Protein 9QDP (pdb70)

Structure (mmCIF, N/CA/C/O backbone):
data_9QDP
#
_entry.id   9QDP
#
_cell.length_a   56.775
_cell.length_b   51.881
_cell.length_c   72.606
_cell.angle_alpha   90.000
_cell.angle_beta   112.273
_cell.angle_gamma   90.000
#
_symmetry.space_group_name_H-M   'C 1 2 1'
#
loop_
_entity.id
_entity.type
_entity.pdbx_description
1 polymer 'De novo designed enzyme for Morita-Baylis-Hillman reaction MBH2'
2 non-polymer 'TRIETHYLENE GLYCOL'
3 non-polymer 'SODIUM ION'
4 water water
#
loop_
_atom_site.group_PDB
_atom_site.id
_atom_site.type_symbol
_atom_site.label_atom_id
_atom_site.label_alt_id
_atom_site.label_comp_id
_atom_site.label_asym_id
_atom_site.label_entity_id
_atom_site.label_seq_id
_atom_site.pdbx_PDB_ins_code
_atom_site.Cartn_x
_atom_site.Cartn_y
_atom_site.Cartn_z
_atom_site.occupancy
_atom_site.B_iso_or_equiv
_atom_site.auth_seq_id
_atom_site.auth_comp_id
_atom_site.auth_asym_id
_atom_site.auth_atom_id
_atom_site.pdbx_PDB_model_num
ATOM 1 N N . LEU A 1 16 ? 14.65922 16.88913 24.54465 1.000 29.99979 7 LEU A N 1
ATOM 2 C CA . LEU A 1 16 ? 14.62364 16.01883 23.37596 1.000 29.99979 7 LEU A CA 1
ATOM 3 C C . LEU A 1 16 ? 15.92829 16.13190 22.58996 1.000 29.99979 7 LEU A C 1
ATOM 4 O O . LEU A 1 16 ? 16.35728 15.16642 21.96817 1.000 29.99979 7 LEU A O 1
ATOM 19 N N . TYR A 1 17 ? 16.58851 17.29260 22.64954 1.000 23.16840 8 TYR A N 1
ATOM 20 C CA . TYR A 1 17 ? 17.76418 17.50925 21.80652 1.000 22.09981 8 TYR A CA 1
ATOM 21 C C . TYR A 1 17 ? 18.97294 16.70136 22.25124 1.000 19.89167 8 TYR A C 1
ATOM 22 O O . TYR A 1 17 ? 19.87396 16.46714 21.43884 1.000 20.29433 8 TYR A O 1
ATOM 40 N N . PHE A 1 18 ? 19.03275 16.30426 23.51901 1.000 20.89440 9 PHE A N 1
ATOM 41 C CA . PHE A 1 18 ? 20.04035 15.37082 24.00118 1.000 22.79199 9 PHE A CA 1
ATOM 42 C C . PHE A 1 18 ? 19.59559 13.92711 23.83576 1.000 23.59736 9 PHE A C 1
ATOM 43 O O . PHE A 1 18 ? 20.29484 13.01269 24.28679 1.000 24.17374 9 PHE A O 1
ATOM 60 N N . GLN A 1 19 ? 18.43840 13.70964 23.21044 1.000 24.08688 10 GLN A N 1
ATOM 61 C CA . GLN A 1 19 ? 17.99220 12.38647 22.78912 1.000 23.68686 10 GLN A CA 1
ATOM 62 C C . GLN A 1 19 ? 18.32703 12.28582 21.30644 1.000 22.33932 10 GLN A C 1
ATOM 63 O O . GLN A 1 19 ? 17.54373 12.68660 20.43845 1.000 23.96318 10 GLN A O 1
ATOM 77 N N A SER A 1 20 ? 19.53147 11.80007 21.01153 0.591 22.63144 11 SER A N 1
ATOM 78 N N B SER A 1 20 ? 19.48866 11.71229 21.01346 0.409 20.22853 11 SER A N 1
ATOM 79 C CA A SER A 1 20 ? 19.91053 11.56704 19.62790 0.591 21.26287 11 SER A CA 1
ATOM 80 C CA B SER A 1 20 ? 19.91160 11.51074 19.63651 0.409 18.23620 11 SER A CA 1
ATOM 81 C C A SER A 1 20 ? 18.81925 10.75490 18.94353 0.591 20.40486 11 SER A C 1
ATOM 82 C C B SER A 1 20 ? 18.89254 10.66435 18.88881 0.409 18.60201 11 SER A C 1
ATOM 83 O O A SER A 1 20 ? 18.27786 9.81036 19.51980 0.591 22.77356 11 SER A O 1
ATOM 84 O O B SER A 1 20 ? 18.51415 9.58106 19.34223 0.409 19.90217 11 SER A O 1
ATOM 99 N N . GLY A 1 21 ? 18.48082 11.14279 17.71529 1.000 16.76234 12 GLY A N 1
ATOM 100 C CA . GLY A 1 21 ? 17.38655 10.54427 16.97727 1.000 13.57511 12 GLY A CA 1
ATOM 101 C C . GLY A 1 21 ? 16.07534 11.31090 16.96604 1.000 12.27231 12 GLY A C 1
ATOM 102 O O . GLY A 1 21 ? 15.20647 10.98002 16.15391 1.000 11.34326 12 GLY A O 1
ATOM 106 N N . GLY A 1 22 ? 15.89574 12.31172 17.82267 1.000 12.02229 13 GLY A N 1
ATOM 107 C CA . GLY A 1 22 ? 14.61372 12.99238 17.89037 1.000 12.43811 13 GLY A CA 1
ATOM 108 C C . GLY A 1 22 ? 14.24589 13.71903 16.60970 1.000 11.30904 13 GLY A C 1
ATOM 109 O O . GLY A 1 22 ? 13.08061 13.73111 16.20584 1.000 10.99058 13 GLY A O 1
ATOM 113 N N . GLU A 1 23 ? 15.22342 14.35233 15.95895 1.000 11.18534 14 GLU A N 1
ATOM 114 C CA . GLU A 1 23 ? 14.92129 15.07326 14.72803 1.000 10.85372 14 GLU A CA 1
ATOM 115 C C . GLU A 1 23 ? 14.63562 14.11076 13.57854 1.000 10.05100 14 GLU A C 1
ATOM 116 O O . GLU A 1 23 ? 13.75058 14.36956 12.75710 1.000 10.58527 14 GLU A O 1
ATOM 128 N N . ALA A 1 24 ? 15.35993 12.99142 13.50796 1.000 9.85097 15 ALA A N 1
ATOM 129 C CA . ALA A 1 24 ? 15.06194 11.97999 12.50276 1.000 10.21944 15 ALA A CA 1
ATOM 130 C C . ALA A 1 24 ? 13.67359 11.40054 12.71837 1.000 9.34829 15 ALA A C 1
ATOM 131 O O . ALA A 1 24 ? 12.92322 11.18455 11.75676 1.000 9.53777 15 ALA A O 1
ATOM 138 N N . ALA A 1 25 ? 13.31030 11.14307 13.97463 1.000 9.69832 16 ALA A N 1
ATOM 139 C CA . ALA A 1 25 ? 11.97444 10.63479 14.26236 1.000 9.09037 16 ALA A CA 1
ATOM 140 C C . ALA A 1 25 ? 10.91484 11.62800 13.82783 1.000 9.84044 16 ALA A C 1
ATOM 141 O O . ALA A 1 25 ? 9.89105 11.24139 13.25095 1.000 9.93782 16 ALA A O 1
ATOM 148 N N . ARG A 1 26 ? 11.14878 12.91388 14.08541 1.000 9.86676 17 ARG A N 1
ATOM 149 C CA . ARG A 1 26 ? 10.21119 13.94244 13.65899 1.000 10.21418 17 ARG A CA 1
ATOM 150 C C . ARG A 1 26 ? 10.07233 13.96877 12.14600 1.000 10.19838 17 ARG A C 1
ATOM 151 O O . ARG A 1 26 ? 8.96085 14.07959 11.61874 1.000 10.46946 17 ARG A O 1
ATOM 172 N N . ARG A 1 27 ? 11.19073 13.90436 11.42092 1.000 9.39039 18 ARG A N 1
ATOM 173 C CA . ARG A 1 27 ? 11.07285 13.89405 9.96444 1.000 9.00615 18 ARG A CA 1
ATOM 174 C C . ARG A 1 27 ? 10.25436 12.69870 9.49703 1.000 8.69295 18 ARG A C 1
ATOM 175 O O . ARG A 1 27 ? 9.45537 12.81167 8.56153 1.000 9.43249 18 ARG A O 1
ATOM 196 N N . ALA A 1 28 ? 10.46619 11.53829 10.11243 1.000 9.14825 19 ALA A N 1
ATOM 197 C CA . ALA A 1 28 ? 9.72827 10.34816 9.72199 1.000 9.05351 19 ALA A CA 1
ATOM 198 C C . ALA A 1 28 ? 8.25395 10.48486 10.05126 1.000 8.67716 19 ALA A C 1
ATOM 199 O O . ALA A 1 28 ? 7.40075 10.14162 9.22794 1.000 9.07193 19 ALA A O 1
ATOM 206 N N . GLY A 1 29 ? 7.93200 10.98119 11.24082 1.000 9.85360 20 GLY A N 1
ATOM 207 C CA . GLY A 1 29 ? 6.53856 11.14860 11.60478 1.000 9.98257 20 GLY A CA 1
ATOM 208 C C . GLY A 1 29 ? 5.83505 12.16774 10.73137 1.000 10.46684 20 GLY A C 1
ATOM 209 O O . GLY A 1 29 ? 4.67305 11.98600 10.35949 1.000 10.71160 20 GLY A O 1
ATOM 213 N N . GLU A 1 30 ? 6.52754 13.25291 10.39327 1.000 10.70107 21 GLU A N 1
ATOM 214 C CA . GLU A 1 30 ? 5.92769 14.25357 9.52576 1.000 10.76161 21 GLU A CA 1
ATOM 215 C C . GLU A 1 30 ? 5.71097 13.71091 8.12061 1.000 10.40893 21 GLU A C 1
ATOM 216 O O . GLU A 1 30 ? 4.72359 14.06066 7.47348 1.000 10.66949 21 GLU A O 1
ATOM 228 N N . ALA A 1 31 ? 6.60079 12.84676 7.63640 1.000 10.30365 22 ALA A N 1
ATOM 229 C CA . ALA A 1 31 ? 6.38170 12.20180 6.34635 1.000 9.42198 22 ALA A CA 1
ATOM 230 C C . ALA A 1 31 ? 5.14711 11.31625 6.38631 1.000 9.21143 22 ALA A C 1
ATOM 231 O O . ALA A 1 31 ? 4.31795 11.35550 5.47036 1.000 9.87465 22 ALA A O 1
ATOM 238 N N . PHE A 1 32 ? 5.01613 10.49284 7.43232 1.000 9.12720 23 PHE A N 1
ATOM 239 C CA . PHE A 1 32 ? 3.79477 9.71177 7.61713 1.000 8.79822 23 PHE A CA 1
ATOM 240 C C . PHE A 1 32 ? 2.57823 10.62506 7.55992 1.000 8.56135 23 PHE A C 1
ATOM 241 O O . PHE A 1 32 ? 1.61620 10.36978 6.82462 1.000 9.39565 23 PHE A O 1
ATOM 258 N N . GLY A 1 33 ? 2.61882 11.71303 8.32589 1.000 9.15878 24 GLY A N 1
ATOM 259 C CA . GLY A 1 33 ? 1.47149 12.59760 8.39960 1.000 9.69305 24 GLY A CA 1
ATOM 260 C C . GLY A 1 33 ? 1.12556 13.23868 7.07012 1.000 9.11142 24 GLY A C 1
ATOM 261 O O . GLY A 1 33 ? -0.05309 13.40019 6.73686 1.000 9.71937 24 GLY A O 1
ATOM 265 N N . GLU A 1 34 ? 2.14526 13.63580 6.30269 1.000 9.18510 25 GLU A N 1
ATOM 266 C CA . GLU A 1 34 ? 1.89908 14.27507 5.01202 1.000 9.64042 25 GLU A CA 1
ATOM 267 C C . GLU A 1 34 ? 1.25196 13.31743 4.02146 1.000 9.03245 25 GLU A C 1
ATOM 268 O O . GLU A 1 34 ? 0.39356 13.71261 3.22351 1.000 8.82190 25 GLU A O 1
ATOM 280 N N . VAL A 1 35 ? 1.68225 12.06413 4.02169 1.000 8.61925 26 VAL A N 1
ATOM 281 C CA . VAL A 1 35 ? 1.13517 11.10008 3.07938 1.000 8.77716 26 VAL A CA 1
ATOM 282 C C . VAL A 1 35 ? -0.28512 10.73947 3.46977 1.000 8.49292 26 VAL A C 1
ATOM 283 O O . VAL A 1 35 ? -1.18939 10.70938 2.62686 1.000 8.82453 26 VAL A O 1
ATOM 296 N N . LEU A 1 36 ? -0.51239 10.46684 4.75234 1.000 8.53766 27 LEU A N 1
ATOM 297 C CA . LEU A 1 36 ? -1.87557 10.19752 5.19653 1.000 8.61135 27 LEU A CA 1
ATOM 298 C C . LEU A 1 36 ? -2.77016 11.40944 4.97135 1.000 8.70873 27 LEU A C 1
ATOM 299 O O . LEU A 1 36 ? -3.92366 11.27154 4.55766 1.000 9.33512 27 LEU A O 1
ATOM 315 N N . ASP A 1 37 ? -2.25750 12.61462 5.21222 1.000 8.76926 28 ASP A N 1
ATOM 316 C CA . ASP A 1 37 ? -3.05785 13.81023 4.98344 1.000 8.54030 28 ASP A CA 1
ATOM 317 C C . ASP A 1 37 ? -3.50696 13.87208 3.53596 1.000 8.36659 28 ASP A C 1
ATOM 318 O O . ASP A 1 37 ? -4.67550 14.13157 3.25156 1.000 9.28774 28 ASP A O 1
ATOM 327 N N . ALA A 1 38 ? -2.58534 13.64803 2.60324 1.000 8.50344 29 ALA A N 1
ATOM 328 C CA . ALA A 1 38 ? -2.94735 13.73179 1.19564 1.000 8.31396 29 ALA A CA 1
ATOM 329 C C . ALA A 1 38 ? -3.97239 12.67318 0.81380 1.000 8.46134 29 ALA A C 1
ATOM 330 O O . ALA A 1 38 ? -4.90165 12.95188 0.04203 1.000 9.14035 29 ALA A O 1
ATOM 337 N N . GLY A 1 39 ? -3.82207 11.45504 1.32987 1.000 8.74820 30 GLY A N 1
ATOM 338 C CA . GLY A 1 39 ? -4.80792 10.42933 1.03785 1.000 8.59556 30 GLY A CA 1
ATOM 339 C C . GLY A 1 39 ? -6.18482 10.78195 1.56086 1.000 8.79295 30 GLY A C 1
ATOM 340 O O . GLY A 1 39 ? -7.18903 10.62647 0.86127 1.000 9.42723 30 GLY A O 1
ATOM 344 N N . ASP A 1 40 ? -6.25604 11.27117 2.79612 1.000 8.76137 31 ASP A N 1
ATOM 345 C CA . ASP A 1 40 ? -7.55175 11.61916 3.37186 1.000 8.63504 31 ASP A CA 1
ATOM 346 C C . ASP A 1 40 ? -8.12273 12.87424 2.72009 1.000 8.89823 31 ASP A C 1
ATOM 347 O O . ASP A 1 40 ? -9.32692 12.95211 2.45554 1.000 9.93255 31 ASP A O 1
ATOM 356 N N . ARG A 1 41 ? -7.27472 13.86446 2.44800 1.000 8.96140 32 ARG A N 1
ATOM 357 C CA . ARG A 1 41 ? -7.73212 15.11674 1.86301 1.000 9.44303 32 ARG A CA 1
ATOM 358 C C . ARG A 1 41 ? -8.22133 14.94008 0.43382 1.000 9.52463 32 ARG A C 1
ATOM 359 O O . ARG A 1 41 ? -9.00476 15.76298 -0.05192 1.000 11.41167 32 ARG A O 1
ATOM 380 N N . ALA A 1 42 ? -7.79520 13.88018 -0.24837 1.000 9.95888 33 ALA A N 1
ATOM 381 C CA . ALA A 1 42 ? -8.20379 13.66186 -1.62730 1.000 10.73793 33 ALA A CA 1
ATOM 382 C C . ALA A 1 42 ? -9.65672 13.22943 -1.74684 1.000 11.27483 33 ALA A C 1
ATOM 383 O O . ALA A 1 42 ? -10.21603 13.30278 -2.84419 1.000 12.89080 33 ALA A O 1
ATOM 390 N N . ASN A 1 43 ? -10.27969 12.78412 -0.65909 1.000 11.14586 34 ASN A N 1
ATOM 391 C CA . ASN A 1 43 ? -11.59856 12.16585 -0.69597 1.000 11.11165 34 ASN A CA 1
ATOM 392 C C . ASN A 1 43 ? -12.53076 12.91426 0.24289 1.000 11.13534 34 ASN A C 1
ATOM 393 O O . ASN A 1 43 ? -12.23787 13.00316 1.44730 1.000 10.68792 34 ASN A O 1
ATOM 404 N N . PRO A 1 44 ? -13.65407 13.45959 -0.24346 1.000 12.39865 35 PRO A N 1
ATOM 405 C CA . PRO A 1 44 ? -14.53971 14.22158 0.65279 1.000 13.51194 35 PRO A CA 1
ATOM 406 C C . PRO A 1 44 ? -14.96856 13.45960 1.89267 1.000 12.55657 35 PRO A C 1
ATOM 407 O O . PRO A 1 44 ? -15.15448 14.07325 2.95022 1.000 14.02515 35 PRO A O 1
ATOM 418 N N . ALA A 1 45 ? -15.12914 12.14077 1.81071 1.000 12.60657 36 ALA A N 1
ATOM 419 C CA . ALA A 1 45 ? -15.53937 11.38538 2.98939 1.000 13.36454 36 ALA A CA 1
ATOM 420 C C . ALA A 1 45 ? -14.44893 11.34411 4.04991 1.000 11.80911 36 ALA A C 1
ATOM 421 O O . ALA A 1 45 ? -14.74948 11.22996 5.24251 1.000 13.02240 36 ALA A O 1
ATOM 428 N N . LEU A 1 46 ? -13.18273 11.42129 3.64280 1.000 10.77740 37 LEU A N 1
ATOM 429 C CA . LEU A 1 46 ? -12.05860 11.27553 4.55443 1.000 10.33524 37 LEU A CA 1
ATOM 430 C C . LEU A 1 46 ? -11.44517 12.60507 4.96280 1.000 9.96152 37 LEU A C 1
ATOM 431 O O . LEU A 1 46 ? -10.66816 12.63668 5.91930 1.000 10.12995 37 LEU A O 1
ATOM 447 N N A GLN A 1 47 ? -11.79246 13.69586 4.28427 0.479 10.39051 38 GLN A N 1
ATOM 448 N N B GLN A 1 47 ? -11.76965 13.70364 4.28456 0.521 10.25891 38 GLN A N 1
ATOM 449 C CA A GLN A 1 47 ? -11.23196 15.00540 4.60123 0.479 10.94584 38 GLN A CA 1
ATOM 450 C CA B GLN A 1 47 ? -11.11398 14.95315 4.64065 0.521 10.58264 38 GLN A CA 1
ATOM 451 C C A GLN A 1 47 ? -11.33720 15.38480 6.06917 0.479 11.13534 38 GLN A C 1
ATOM 452 C C B GLN A 1 47 ? -11.27474 15.30259 6.11881 0.521 10.21944 38 GLN A C 1
ATOM 453 O O A GLN A 1 47 ? -10.38851 15.98644 6.59314 0.479 11.87752 38 GLN A O 1
ATOM 454 O O B GLN A 1 47 ? -10.30423 15.80319 6.70692 0.521 10.79582 38 GLN A O 1
ATOM 481 N N . PRO A 1 48 ? -12.43672 15.09352 6.75989 1.000 10.57739 39 PRO A N 1
ATOM 482 C CA . PRO A 1 48 ? -12.50944 15.45756 8.19036 1.000 11.26167 39 PRO A CA 1
ATOM 483 C C . PRO A 1 48 ? -11.43578 14.79388 9.03072 1.000 10.91426 39 PRO A C 1
ATOM 484 O O . PRO A 1 48 ? -11.00297 15.37890 10.03123 1.000 11.60118 39 PRO A O 1
ATOM 495 N N . ILE A 1 49 ? -10.97693 13.59866 8.64239 1.000 10.32208 40 ILE A N 1
ATOM 496 C CA . ILE A 1 49 ? -9.89482 12.94248 9.37090 1.000 10.35893 40 ILE A CA 1
ATOM 497 C C . ILE A 1 49 ? -8.61532 13.75607 9.25270 1.000 10.59053 40 ILE A C 1
ATOM 498 O O . ILE A 1 49 ? -7.89826 13.96899 10.23479 1.000 10.58790 40 ILE A O 1
ATOM 514 N N . ALA A 1 50 ? -8.27811 14.16873 8.02784 1.000 10.59580 41 ALA A N 1
ATOM 515 C CA . ALA A 1 50 ? -7.06198 14.94992 7.81861 1.000 10.89846 41 ALA A CA 1
ATOM 516 C C . ALA A 1 50 ? -7.10432 16.23437 8.61876 1.000 10.03258 41 ALA A C 1
ATOM 517 O O . ALA A 1 50 ? -6.10776 16.62952 9.22403 1.000 10.19838 41 ALA A O 1
ATOM 524 N N . ASP A 1 51 ? -8.25302 16.90046 8.63073 1.000 10.10100 42 ASP A N 1
ATOM 525 C CA . ASP A 1 51 ? -8.37081 18.14703 9.36648 1.000 9.56937 42 ASP A CA 1
ATOM 526 C C . ASP A 1 51 ? -8.23582 17.92000 10.86508 1.000 9.61937 42 ASP A C 1
ATOM 527 O O . ASP A 1 51 ? -7.60035 18.72107 11.56103 1.000 10.03520 42 ASP A O 1
ATOM 536 N N . GLU A 1 52 ? -8.82549 16.84051 11.38433 1.000 9.66938 43 GLU A N 1
ATOM 537 C CA . GLU A 1 52 ? -8.68636 16.54253 12.80668 1.000 10.48790 43 GLU A CA 1
ATOM 538 C C . GLU A 1 52 ? -7.24372 16.20110 13.15419 1.000 9.77729 43 GLU A C 1
ATOM 539 O O . GLU A 1 52 ? -6.74477 16.58623 14.21890 1.000 10.32997 43 GLU A O 1
ATOM 551 N N . ASN A 1 53 ? -6.55183 15.48737 12.27045 1.000 10.39051 44 ASN A N 1
ATOM 552 C CA . ASN A 1 53 ? -5.15548 15.15850 12.53948 1.000 10.50895 44 ASN A CA 1
ATOM 553 C C . ASN A 1 53 ? -4.27647 16.40540 12.56643 1.000 10.56423 44 ASN A C 1
ATOM 554 O O . ASN A 1 53 ? -3.39432 16.51999 13.42289 1.000 11.76172 44 ASN A O 1
ATOM 565 N N . ARG A 1 54 ? -4.52572 17.36688 11.67640 1.000 10.74055 45 ARG A N 1
ATOM 566 C CA . ARG A 1 54 ? -3.80011 18.63213 11.75016 1.000 10.37736 45 ARG A CA 1
ATOM 567 C C . ARG A 1 54 ? -4.10500 19.36938 13.04552 1.000 10.54316 45 ARG A C 1
ATOM 568 O O . ARG A 1 54 ? -3.21118 19.97521 13.65011 1.000 11.16691 45 ARG A O 1
ATOM 589 N N . ARG A 1 55 ? -5.36525 19.35076 13.47797 1.000 10.31156 46 ARG A N 1
ATOM 590 C CA . ARG A 1 55 ? -5.72598 20.02212 14.72181 1.000 10.83267 46 ARG A CA 1
ATOM 591 C C . ARG A 1 55 ? -5.01985 19.38788 15.90900 1.000 10.84583 46 ARG A C 1
ATOM 592 O O . ARG A 1 55 ? -4.56241 20.08625 16.81671 1.000 11.84594 46 ARG A O 1
ATOM 613 N N . PHE A 1 56 ? -4.91475 18.06215 15.92190 1.000 10.98006 47 PHE A N 1
ATOM 614 C CA . PHE A 1 56 ? -4.24917 17.39073 17.03007 1.000 12.02229 47 PHE A CA 1
ATOM 615 C C . PHE A 1 56 ? -2.80053 17.84210 17.14924 1.000 11.58277 47 PHE A C 1
ATOM 616 O O . PHE A 1 56 ? -2.31884 18.14618 18.24683 1.000 12.62761 47 PHE A O 1
ATOM 633 N N . VAL A 1 57 ? -2.08259 17.87974 16.02720 1.000 12.06177 48 VAL A N 1
ATOM 634 C CA . VAL A 1 57 ? -0.67759 18.28325 16.05262 1.000 13.18822 48 VAL A CA 1
ATOM 635 C C . VAL A 1 57 ? -0.55031 19.73706 16.48330 1.000 13.05663 48 VAL A C 1
ATOM 636 O O . VAL A 1 57 ? 0.34641 20.09910 17.24891 1.000 15.67007 48 VAL A O 1
ATOM 649 N N A ARG A 1 58 ? -1.44034 20.59138 15.98251 0.663 12.75133 49 ARG A N 1
ATOM 650 N N B ARG A 1 58 ? -1.44854 20.59566 15.99909 0.337 12.86450 49 ARG A N 1
ATOM 651 C CA A ARG A 1 58 ? -1.41146 22.00284 16.33964 0.663 14.34362 49 ARG A CA 1
ATOM 652 C CA B ARG A 1 58 ? -1.37861 22.00732 16.35716 0.337 13.39613 49 ARG A CA 1
ATOM 653 C C A ARG A 1 58 ? -1.64190 22.19624 17.83009 0.663 14.98843 49 ARG A C 1
ATOM 654 C C B ARG A 1 58 ? -1.65158 22.21568 17.83954 0.337 13.97251 49 ARG A C 1
ATOM 655 O O A ARG A 1 58 ? -0.96305 23.00768 18.47125 0.663 17.60978 49 ARG A O 1
ATOM 656 O O B ARG A 1 58 ? -1.02486 23.07032 18.47884 0.337 14.91473 49 ARG A O 1
ATOM 697 N N . ASP A 1 59 ? -2.59146 21.45814 18.40028 1.000 13.34877 50 ASP A N 1
ATOM 698 C CA . ASP A 1 59 ? -3.05656 21.69736 19.75757 1.000 13.74093 50 ASP A CA 1
ATOM 699 C C . ASP A 1 59 ? -2.28971 20.92848 20.81877 1.000 13.80672 50 ASP A C 1
ATOM 700 O O . ASP A 1 59 ? -2.42975 21.24729 22.00296 1.000 15.49901 50 ASP A O 1
ATOM 710 N N . HIS A 1 60 ? -1.50550 19.92517 20.43904 1.000 14.12517 51 HIS A N 1
ATOM 711 C CA . HIS A 1 60 ? -0.85096 19.02827 21.39254 1.000 14.00937 51 HIS A CA 1
ATOM 712 C C . HIS A 1 60 ? 0.61403 18.84430 21.04359 1.000 15.20952 51 HIS A C 1
ATOM 713 O O . HIS A 1 60 ? 1.14259 17.73203 21.02680 1.000 14.71735 51 HIS A O 1
ATOM 727 N N . ALA A 1 61 ? 1.30093 19.96364 20.80838 1.000 18.05985 52 ALA A N 1
ATOM 728 C CA . ALA A 1 61 ? 2.71092 19.90372 20.44506 1.000 20.87598 52 ALA A CA 1
ATOM 729 C C . ALA A 1 61 ? 3.52391 19.15593 21.49317 1.000 19.59425 52 ALA A C 1
ATOM 730 O O . ALA A 1 61 ? 4.49432 18.46711 21.15301 1.000 21.06810 52 ALA A O 1
ATOM 737 N N A ASP A 1 62 ? 3.13476 19.25683 22.76418 0.666 18.74415 53 ASP A N 1
ATOM 738 N N B ASP A 1 62 ? 3.16288 19.30239 22.76693 0.334 18.22566 53 ASP A N 1
ATOM 739 C CA A ASP A 1 62 ? 3.89075 18.58682 23.81999 0.666 19.39158 53 ASP A CA 1
ATOM 740 C CA B ASP A 1 62 ? 3.87586 18.58295 23.81636 0.334 17.20711 53 ASP A CA 1
ATOM 741 C C A ASP A 1 62 ? 3.76451 17.06962 23.72681 0.666 16.57020 53 ASP A C 1
ATOM 742 C C B ASP A 1 62 ? 3.79436 17.08022 23.59383 0.334 15.44902 53 ASP A C 1
ATOM 743 O O A ASP A 1 62 ? 4.73173 16.34607 23.98752 0.666 16.03855 53 ASP A O 1
ATOM 744 O O B ASP A 1 62 ? 4.80806 16.37628 23.64431 0.334 15.38585 53 ASP A O 1
ATOM 761 N N . LEU A 1 63 ? 2.58877 16.56522 23.35205 1.000 15.06740 54 LEU A N 1
ATOM 762 C CA . LEU A 1 63 ? 2.43254 15.12621 23.17228 1.000 14.34625 54 LEU A CA 1
ATOM 763 C C . LEU A 1 63 ? 3.17372 14.64630 21.93614 1.000 13.60405 54 LEU A C 1
ATOM 764 O O . LEU A 1 63 ? 3.75299 13.55598 21.93875 1.000 13.71722 54 LEU A O 1
ATOM 781 N N . VAL A 1 64 ? 3.15546 15.44287 20.86465 1.000 13.20138 55 VAL A N 1
ATOM 782 C CA . VAL A 1 64 ? 3.90185 15.08931 19.65941 1.000 13.63039 55 VAL A CA 1
ATOM 783 C C . VAL A 1 64 ? 5.38801 14.95797 19.98015 1.000 12.79344 55 VAL A C 1
ATOM 784 O O . VAL A 1 64 ? 6.04137 13.98431 19.60096 1.000 12.95397 55 VAL A O 1
ATOM 797 N N . GLU A 1 65 ? 5.93631 15.92867 20.70698 1.000 12.93818 56 GLU A N 1
ATOM 798 C CA . GLU A 1 65 ? 7.34690 15.86239 21.07807 1.000 13.51984 56 GLU A CA 1
ATOM 799 C C . GLU A 1 65 ? 7.63104 14.65482 21.95770 1.000 12.81712 56 GLU A C 1
ATOM 800 O O . GLU A 1 65 ? 8.70056 14.04940 21.86266 1.000 13.03556 56 GLU A O 1
ATOM 812 N N . ARG A 1 66 ? 6.69391 14.30484 22.83517 1.000 12.07230 57 ARG A N 1
ATOM 813 C CA . ARG A 1 66 ? 6.86997 13.13914 23.69030 1.000 12.50392 57 ARG A CA 1
ATOM 814 C C . ARG A 1 66 ? 6.90345 11.85507 22.86811 1.000 11.83016 57 ARG A C 1
ATOM 815 O O . ARG A 1 66 ? 7.65966 10.92931 23.18178 1.000 12.38022 57 ARG A O 1
ATOM 836 N N . ILE A 1 67 ? 6.11677 11.79344 21.79417 1.000 10.77214 58 ILE A N 1
ATOM 837 C CA . ILE A 1 67 ? 6.17373 10.65486 20.88167 1.000 10.98269 58 ILE A CA 1
ATOM 838 C C . ILE A 1 67 ? 7.55076 10.56176 20.22894 1.000 10.67739 58 ILE A C 1
ATOM 839 O O . ILE A 1 67 ? 8.14650 9.48344 20.14707 1.000 11.28272 58 ILE A O 1
ATOM 855 N N . TYR A 1 68 ? 8.06535 11.68570 19.72857 1.000 10.51948 59 TYR A N 1
ATOM 856 C CA . TYR A 1 68 ? 9.37683 11.65937 19.09007 1.000 11.33274 59 TYR A CA 1
ATOM 857 C C . TYR A 1 68 ? 10.47470 11.31175 20.08732 1.000 12.11177 59 TYR A C 1
ATOM 858 O O . TYR A 1 68 ? 11.47074 10.69161 19.71086 1.000 12.39075 59 TYR A O 1
ATOM 876 N N . ALA A 1 69 ? 10.30544 11.68393 21.35762 1.000 12.26179 60 ALA A N 1
ATOM 877 C CA . ALA A 1 69 ? 11.28405 11.31552 22.37301 1.000 13.36718 60 ALA A CA 1
ATOM 878 C C . ALA A 1 69 ? 11.35308 9.80232 22.55125 1.000 12.75921 60 ALA A C 1
ATOM 879 O O . ALA A 1 69 ? 12.44350 9.22109 22.63771 1.000 12.84080 60 ALA A O 1
ATOM 886 N N . LEU A 1 70 ? 10.19874 9.14067 22.63387 1.000 11.48539 61 LEU A N 1
ATOM 887 C CA . LEU A 1 70 ? 10.22231 7.68562 22.75516 1.000 11.41169 61 LEU A CA 1
ATOM 888 C C . LEU A 1 70 ? 10.77995 7.04821 21.49358 1.000 10.73792 61 LEU A C 1
ATOM 889 O O . LEU A 1 70 ? 11.53183 6.07033 21.56223 1.000 10.70371 61 LEU A O 1
ATOM 905 N N . ALA A 1 71 ? 10.43731 7.59803 20.33035 1.000 10.51158 62 ALA A N 1
ATOM 906 C CA . ALA A 1 71 ? 11.01543 7.09495 19.08933 1.000 10.58001 62 ALA A CA 1
ATOM 907 C C . ALA A 1 71 ? 12.53359 7.21606 19.09923 1.000 10.55896 62 ALA A C 1
ATOM 908 O O . ALA A 1 71 ? 13.23345 6.32170 18.61429 1.000 10.55106 62 ALA A O 1
ATOM 915 N N . ALA A 1 72 ? 13.06111 8.31361 19.65041 1.000 11.20113 63 ALA A N 1
ATOM 916 C CA . ALA A 1 72 ? 14.50879 8.47282 19.72384 1.000 12.20916 63 ALA A CA 1
ATOM 917 C C . ALA A 1 72 ? 15.13723 7.39448 20.59806 1.000 12.43812 63 ALA A C 1
ATOM 918 O O . ALA A 1 72 ? 16.22241 6.89292 20.28913 1.000 12.23547 63 ALA A O 1
ATOM 925 N N . GLU A 1 73 ? 14.47288 7.02003 21.69351 1.000 11.54329 64 GLU A N 1
ATOM 926 C CA . GLU A 1 73 ? 14.96332 5.90634 22.49678 1.000 11.65646 64 GLU A CA 1
ATOM 927 C C . GLU A 1 73 ? 14.96207 4.61754 21.68502 1.000 10.77214 64 GLU A C 1
ATOM 928 O O . GLU A 1 73 ? 15.88497 3.80396 21.79132 1.000 11.13796 64 GLU A O 1
ATOM 940 N N . ALA A 1 74 ? 13.92978 4.41357 20.86389 1.000 9.87466 65 ALA A N 1
ATOM 941 C CA . ALA A 1 74 ? 13.88547 3.22433 20.02008 1.000 9.66148 65 ALA A CA 1
ATOM 942 C C . ALA A 1 74 ? 15.00842 3.25461 18.98766 1.000 10.13258 65 ALA A C 1
ATOM 943 O O . ALA A 1 74 ? 15.63315 2.22510 18.72399 1.000 10.25628 65 ALA A O 1
ATOM 950 N N . ILE A 1 75 ? 15.27521 4.42318 18.38980 1.000 9.90888 66 ILE A N 1
ATOM 951 C CA . ILE A 1 75 ? 16.39164 4.54383 17.45548 1.000 10.50631 66 ILE A CA 1
ATOM 952 C C . ILE A 1 75 ? 17.70628 4.21039 18.15118 1.000 11.16166 66 ILE A C 1
ATOM 953 O O . ILE A 1 75 ? 18.55292 3.50042 17.60115 1.000 11.80646 66 ILE A O 1
ATOM 969 N N . ALA A 1 76 ? 17.90600 4.72308 19.36540 1.000 11.93280 67 ALA A N 1
ATOM 970 C CA . ALA A 1 76 ? 19.16023 4.47762 20.06848 1.000 13.26454 67 ALA A CA 1
ATOM 971 C C . ALA A 1 76 ? 19.35682 2.99012 20.31838 1.000 13.13032 67 ALA A C 1
ATOM 972 O O . ALA A 1 76 ? 20.47911 2.48204 20.23556 1.000 15.85167 67 ALA A O 1
ATOM 979 N N . ARG A 1 77 ? 18.27250 2.26768 20.59933 1.000 12.36181 68 ARG A N 1
ATOM 980 C CA . ARG A 1 77 ? 18.39918 0.85963 20.95019 1.000 13.51983 68 ARG A CA 1
ATOM 981 C C . ARG A 1 77 ? 18.43016 -0.04369 19.72377 1.000 12.64342 68 ARG A C 1
ATOM 982 O O . ARG A 1 77 ? 19.18551 -1.01836 19.68847 1.000 15.52268 68 ARG A O 1
ATOM 1003 N N . LEU A 1 78 ? 17.60163 0.24118 18.72142 1.000 10.00890 69 LEU A N 1
ATOM 1004 C CA . LEU A 1 78 ? 17.42157 -0.65151 17.58737 1.000 10.10627 69 LEU A CA 1
ATOM 1005 C C . LEU A 1 78 ? 18.21811 -0.24071 16.36152 1.000 10.21417 69 LEU A C 1
ATOM 1006 O O . LEU A 1 78 ? 18.44542 -1.08082 15.48245 1.000 10.78792 69 LEU A O 1
ATOM 1022 N N . GLY A 1 79 ? 18.63340 1.01509 16.28189 1.000 10.14574 70 GLY A N 1
ATOM 1023 C CA . GLY A 1 79 ? 19.19965 1.55733 15.06520 1.000 10.23786 70 GLY A CA 1
ATOM 1024 C C . GLY A 1 79 ? 18.14877 1.76933 13.98724 1.000 9.79308 70 GLY A C 1
ATOM 1025 O O . 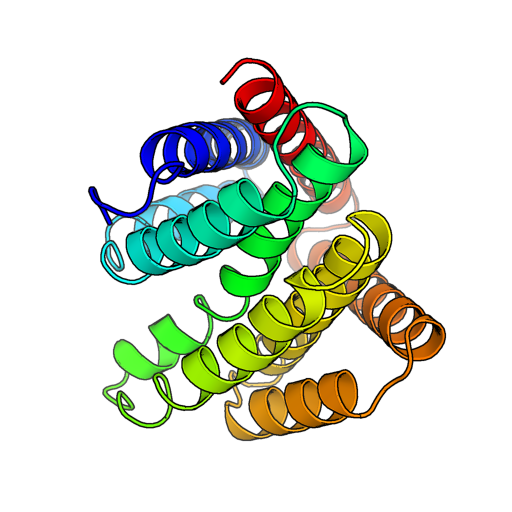GLY A 1 79 ? 16.96037 1.49979 14.16119 1.000 10.16943 70 GLY A O 1
ATOM 1029 N N . THR A 1 80 ? 18.61957 2.28992 12.85066 1.000 10.28260 71 THR A N 1
ATOM 1030 C CA . THR A 1 80 ? 17.81186 2.46861 11.65216 1.000 10.31156 71 THR A CA 1
ATOM 1031 C C . THR A 1 80 ? 18.53653 1.89478 10.43947 1.000 10.51684 71 THR A C 1
ATOM 1032 O O . THR A 1 80 ? 18.36032 2.38058 9.31572 1.000 11.54591 71 THR A O 1
ATOM 1043 N N . ALA A 1 81 ? 19.34629 0.85896 10.65638 1.000 10.40104 72 ALA A N 1
ATOM 1044 C CA . ALA A 1 81 ? 20.23474 0.30104 9.64375 1.000 10.98795 72 ALA A CA 1
ATOM 1045 C C . ALA A 1 81 ? 19.59162 -0.81505 8.83198 1.000 11.14850 72 ALA A C 1
ATOM 1046 O O . ALA A 1 81 ? 20.25404 -1.39406 7.96846 1.000 13.21452 72 ALA A O 1
ATOM 1053 N N . ASP A 1 82 ? 18.32822 -1.13591 9.08436 1.000 10.49315 73 ASP A N 1
ATOM 1054 C CA . ASP A 1 82 ? 17.67462 -2.23489 8.38963 1.000 10.31945 73 ASP A CA 1
ATOM 1055 C C . ASP A 1 82 ? 16.17343 -1.99860 8.41739 1.000 9.93783 73 ASP A C 1
ATOM 1056 O O . ASP A 1 82 ? 15.67511 -1.19965 9.22300 1.000 9.76675 73 ASP A O 1
ATOM 1065 N N . PRO A 1 83 ? 15.43118 -2.64885 7.52053 1.000 10.34841 74 PRO A N 1
ATOM 1066 C CA . PRO A 1 83 ? 13.98977 -2.37183 7.44186 1.000 10.60106 74 PRO A CA 1
ATOM 1067 C C . PRO A 1 83 ? 13.21143 -2.74649 8.69062 1.000 10.40104 74 PRO A C 1
ATOM 1068 O O . PRO A 1 83 ? 12.22247 -2.07440 9.01406 1.000 10.76424 74 PRO A O 1
ATOM 1079 N N . ALA A 1 84 ? 13.59747 -3.81448 9.39227 1.000 9.93783 75 ALA A N 1
ATOM 1080 C CA . ALA A 1 84 ? 12.82046 -4.21501 10.55932 1.000 10.12996 75 ALA A CA 1
ATOM 1081 C C . ALA A 1 84 ? 12.97418 -3.21102 11.69248 1.000 9.77991 75 ALA A C 1
ATOM 1082 O O . ALA A 1 84 ? 11.99337 -2.86991 12.36283 1.000 10.08258 75 ALA A O 1
ATOM 1089 N N . ALA A 1 85 ? 14.19861 -2.72631 11.91894 1.000 9.29038 76 ALA A N 1
ATOM 1090 C CA . ALA A 1 85 ? 14.42467 -1.71577 12.94258 1.000 9.91150 76 ALA A CA 1
ATOM 1091 C C . ALA A 1 85 ? 13.66007 -0.44071 12.61700 1.000 9.33776 76 ALA A C 1
ATOM 1092 O O . ALA A 1 85 ? 13.00329 0.14320 13.48338 1.000 9.60883 76 ALA A O 1
ATOM 1099 N N . ALA A 1 86 ? 13.72962 0.00951 11.36397 1.000 8.92455 77 ALA A N 1
ATOM 1100 C CA . ALA A 1 86 ? 12.99718 1.21307 10.98438 1.000 9.51935 77 ALA A CA 1
ATOM 1101 C C . ALA A 1 86 ? 11.49651 1.03302 11.18993 1.000 8.41923 77 ALA A C 1
ATOM 1102 O O . ALA A 1 86 ? 10.82079 1.92693 11.70431 1.000 9.07193 77 ALA A O 1
ATOM 1109 N N . ALA A 1 87 ? 10.95362 -0.11691 10.78725 1.000 8.49555 78 ALA A N 1
ATOM 1110 C CA . ALA A 1 87 ? 9.52824 -0.36803 10.97353 1.000 9.37986 78 ALA A CA 1
ATOM 1111 C C . ALA A 1 87 ? 9.15487 -0.37299 12.44745 1.000 8.66136 78 ALA A C 1
ATOM 1112 O O . ALA A 1 87 ? 8.05929 0.05016 12.81467 1.000 8.86401 78 ALA A O 1
ATOM 1119 N N . ALA A 1 88 ? 10.03535 -0.89076 13.30495 1.000 8.86927 79 ALA A N 1
ATOM 1120 C CA . ALA A 1 88 ? 9.75114 -0.93463 14.73479 1.000 9.11667 79 ALA A CA 1
ATOM 1121 C C . ALA A 1 88 ? 9.67349 0.46739 15.31955 1.000 8.79295 79 ALA A C 1
ATOM 1122 O O . ALA A 1 88 ? 8.79394 0.75523 16.13635 1.000 9.42723 79 ALA A O 1
ATOM 1129 N N . VAL A 1 89 ? 10.59007 1.35385 14.92007 1.000 8.94560 80 VAL A N 1
ATOM 1130 C CA . VAL A 1 89 ? 10.54492 2.73169 15.39865 1.000 9.27195 80 VAL A CA 1
ATOM 1131 C C . VAL A 1 89 ? 9.23272 3.38513 14.98393 1.000 8.31395 80 VAL A C 1
ATOM 1132 O O . VAL A 1 89 ? 8.57736 4.07078 15.77464 1.000 8.90348 80 VAL A O 1
ATOM 1145 N N . VAL A 1 90 ? 8.83391 3.18807 13.72790 1.000 8.14024 81 VAL A N 1
ATOM 1146 C CA . VAL A 1 90 ? 7.57149 3.75346 13.24743 1.000 8.10340 81 VAL A CA 1
ATOM 1147 C C . VAL A 1 90 ? 6.40074 3.18480 14.03520 1.000 8.31395 81 VAL A C 1
ATOM 1148 O O . VAL A 1 90 ? 5.48147 3.91155 14.40827 1.000 8.41395 81 VAL A O 1
ATOM 1161 N N . ALA A 1 91 ? 6.41687 1.87630 14.29959 1.000 8.29289 82 ALA A N 1
ATOM 1162 C CA . ALA A 1 91 ? 5.32136 1.26925 15.04626 1.000 8.65346 82 ALA A CA 1
ATOM 1163 C C . ALA A 1 91 ? 5.24349 1.82478 16.46121 1.000 8.19814 82 ALA A C 1
ATOM 1164 O O . ALA A 1 91 ? 4.14705 2.02296 16.99474 1.000 8.22709 82 ALA A O 1
ATOM 1171 N N . VAL A 1 92 ? 6.39366 2.07808 17.09217 1.000 8.35079 83 VAL A N 1
ATOM 1172 C CA . VAL A 1 92 ? 6.40573 2.69750 18.41416 1.000 8.44555 83 VAL A CA 1
ATOM 1173 C C . VAL A 1 92 ? 5.72625 4.05422 18.36556 1.000 8.59030 83 VAL A C 1
ATOM 1174 O O . VAL A 1 92 ? 4.89113 4.38471 19.21576 1.000 9.19826 83 VAL A O 1
ATOM 1187 N N . MET A 1 93 ? 6.07394 4.86145 17.36117 1.000 9.11930 84 MET A N 1
ATOM 1188 C CA . MET A 1 93 ? 5.46129 6.17541 17.24688 1.000 9.75096 84 MET A CA 1
ATOM 1189 C C . MET A 1 93 ? 3.95323 6.07368 17.06120 1.000 10.03257 84 MET A C 1
ATOM 1190 O O . MET A 1 93 ? 3.18903 6.80607 17.69793 1.000 10.24575 84 MET A O 1
ATOM 1204 N N . LEU A 1 94 ? 3.50678 5.18690 16.16976 1.000 9.49830 85 LEU A N 1
ATOM 1205 C CA . LEU A 1 94 ? 2.07651 5.07587 15.89681 1.000 9.54568 85 LEU A CA 1
ATOM 1206 C C . LEU A 1 94 ? 1.32346 4.49608 17.08462 1.000 9.75885 85 LEU A C 1
ATOM 1207 O O . LEU A 1 94 ? 0.18490 4.88812 17.35727 1.000 9.86150 85 LEU A O 1
ATOM 1224 N N . GLY A 1 95 ? 1.94121 3.56926 17.81278 1.000 9.43250 86 GLY A N 1
ATOM 1225 C CA . GLY A 1 95 ? 1.29422 3.03444 18.99676 1.000 9.86413 86 GLY A CA 1
ATOM 1226 C C . GLY A 1 95 ? 1.13336 4.08801 20.07774 1.000 9.95098 86 GLY A C 1
ATOM 1227 O O . GLY A 1 95 ? 0.05924 4.23687 20.66774 1.000 9.70885 86 GLY A O 1
ATOM 1231 N N . LEU A 1 96 ? 2.20263 4.83407 20.35135 1.000 9.51935 87 LEU A N 1
ATOM 1232 C CA . LEU A 1 96 ? 2.09419 5.90070 21.34569 1.000 8.90877 87 LEU A CA 1
ATOM 1233 C C . LEU A 1 96 ? 1.18126 7.01820 20.86201 1.000 9.35355 87 LEU A C 1
ATOM 1234 O O . LEU A 1 96 ? 0.50543 7.64724 21.66990 1.000 10.34839 87 LEU A O 1
ATOM 1250 N N . LEU A 1 97 ? 1.11356 7.25948 19.55444 1.000 10.20891 88 LEU A N 1
ATOM 1251 C CA . LEU A 1 97 ? 0.14967 8.23393 19.04468 1.000 10.60896 88 LEU A CA 1
ATOM 1252 C C . LEU A 1 97 ? -1.28147 7.84727 19.41068 1.000 10.41420 88 LEU A C 1
ATOM 1253 O O . LEU A 1 97 ? -2.06809 8.70323 19.82563 1.000 11.34325 88 LEU A O 1
ATOM 1269 N N A ASN A 1 98 ? -1.63515 6.56937 19.26819 0.209 10.16943 89 ASN A N 1
ATOM 1270 N N B ASN A 1 98 ? -1.63634 6.56320 19.26727 0.791 10.45895 89 ASN A N 1
ATOM 1271 C CA A ASN A 1 98 ? -2.97178 6.13950 19.66790 0.209 10.06152 89 ASN A CA 1
ATOM 1272 C CA B ASN A 1 98 ? -2.97398 6.12817 19.66748 0.791 12.11966 89 ASN A CA 1
ATOM 1273 C C A ASN A 1 98 ? -3.21328 6.41000 21.14775 0.209 10.45368 89 ASN A C 1
ATOM 1274 C C B ASN A 1 98 ? -3.21562 6.40545 21.14721 0.791 11.21430 89 ASN A C 1
ATOM 1275 O O A ASN A 1 98 ? -4.29143 6.87281 21.53641 0.209 10.99321 89 ASN A O 1
ATOM 1276 O O B ASN A 1 98 ? -4.30147 6.84568 21.54054 0.791 12.65656 89 ASN A O 1
ATOM 1297 N N . VAL A 1 99 ? -2.22020 6.12996 21.99255 1.000 10.44579 90 VAL A N 1
ATOM 1298 C CA . VAL A 1 99 ? -2.33538 6.44224 23.41440 1.000 10.50105 90 VAL A CA 1
ATOM 1299 C C . VAL A 1 99 ? -2.52169 7.94126 23.60130 1.000 11.16955 90 VAL A C 1
ATOM 1300 O O . VAL A 1 99 ? -3.36181 8.39526 24.39329 1.000 11.84331 90 VAL A O 1
ATOM 1313 N N . ALA A 1 100 ? -1.72929 8.73561 22.87009 1.000 11.66961 91 ALA A N 1
ATOM 1314 C CA . ALA A 1 100 ? -1.75508 10.18348 23.02732 1.000 12.75659 91 ALA A CA 1
ATOM 1315 C C . ALA A 1 100 ? -3.09558 10.78913 22.62968 1.000 13.93831 91 ALA A C 1
ATOM 1316 O O . ALA A 1 100 ? -3.47300 11.83173 23.15933 1.000 16.02801 91 ALA A O 1
ATOM 1323 N N A ARG A 1 101 ? -3.80617 10.16623 21.68567 0.365 13.78303 92 ARG A N 1
ATOM 1324 N N B ARG A 1 101 ? -3.81956 10.16968 21.69879 0.635 13.78567 92 ARG A N 1
ATOM 1325 C CA A ARG A 1 101 ? -5.14177 10.64403 21.33902 0.365 15.05160 92 ARG A CA 1
ATOM 1326 C CA B ARG A 1 101 ? -5.14361 10.68569 21.35742 0.635 15.84116 92 ARG A CA 1
ATOM 1327 C C A ARG A 1 101 ? -6.05393 10.60669 22.55640 0.365 14.15675 92 ARG A C 1
ATOM 1328 C C B ARG A 1 101 ? -6.08893 10.59445 22.54509 0.635 14.14885 92 ARG A C 1
ATOM 1329 O O A ARG A 1 101 ? -6.79243 11.55992 22.82799 0.365 14.62259 92 ARG A O 1
ATOM 1330 O O B ARG A 1 101 ? -6.86926 11.51817 22.79957 0.635 13.68828 92 ARG A O 1
ATOM 1371 N N . LEU A 1 102 ? -6.01333 9.50588 23.30814 1.000 13.04085 93 LEU A N 1
ATOM 1372 C CA . LEU A 1 102 ? -6.83533 9.40155 24.50693 1.000 13.80145 93 LEU A CA 1
ATOM 1373 C C . LEU A 1 102 ? -6.30266 10.30745 25.60807 1.000 14.51995 93 LEU A C 1
ATOM 1374 O O . LEU A 1 102 ? -7.08317 10.94686 26.31906 1.000 15.52796 93 LEU A O 1
ATOM 1390 N N . ALA A 1 103 ? -4.97369 10.39728 25.74645 1.000 14.12780 94 ALA A N 1
ATOM 1391 C CA . ALA A 1 103 ? -4.39644 11.31217 26.72673 1.000 14.16202 94 ALA A CA 1
ATOM 1392 C C . ALA A 1 103 ? -4.77805 12.75466 26.42265 1.000 15.87275 94 ALA A C 1
ATOM 1393 O O . ALA A 1 103 ? -5.04981 13.53525 27.33900 1.000 17.92824 94 ALA A O 1
ATOM 1400 N N . ALA A 1 104 ? -4.78474 13.13050 25.14062 1.000 16.16227 95 ALA A N 1
ATOM 1401 C CA . ALA A 1 104 ? -5.16915 14.48407 24.76200 1.000 18.07301 95 ALA A CA 1
ATOM 1402 C C . ALA A 1 104 ? -6.61534 14.76491 25.13801 1.000 19.60476 95 ALA A C 1
ATOM 1403 O O . ALA A 1 104 ? -6.93262 15.85634 25.61858 1.000 20.14694 95 ALA A O 1
ATOM 1410 N N . HIS A 1 105 ? -7.51320 13.80205 24.90050 1.000 19.31000 96 HIS A N 1
ATOM 1411 C CA . HIS A 1 105 ? -8.90042 13.96379 25.33064 1.000 19.99956 96 HIS A CA 1
ATOM 1412 C C . HIS A 1 105 ? -8.96935 14.21079 26.82877 1.000 20.57068 96 HIS A C 1
ATOM 1413 O O . HIS A 1 105 ? -9.66743 15.12044 27.29336 1.000 22.44457 96 HIS A O 1
ATOM 1427 N N . LEU A 1 106 ? -8.24913 13.39470 27.60223 1.000 19.10999 97 LEU A N 1
ATOM 1428 C CA . LEU A 1 106 ? -8.23439 13.56434 29.04869 1.000 19.47054 97 LEU A CA 1
ATOM 1429 C C . LEU A 1 106 ? -7.69184 14.93935 29.43155 1.000 19.10999 97 LEU A C 1
ATOM 1430 O O . LEU A 1 106 ? -8.29137 15.63128 30.25676 1.000 21.18916 97 LEU A O 1
ATOM 1446 N N . ARG A 1 107 ? -6.59740 15.38115 28.80013 1.000 19.10998 98 ARG A N 1
ATOM 1447 C CA . ARG A 1 107 ? -6.04286 16.69801 29.11465 1.000 19.41791 98 ARG A CA 1
ATOM 1448 C C . ARG A 1 107 ? -6.99747 17.82214 28.72170 1.000 19.96008 98 ARG A C 1
ATOM 1449 O O . ARG A 1 107 ? -7.16931 18.79123 29.46905 1.000 21.68659 98 ARG A O 1
ATOM 1470 N N . ASP A 1 108 ? -7.56710 17.75239 27.51200 1.000 19.49949 99 ASP A N 1
ATOM 1471 C CA . ASP A 1 108 ? -8.51736 18.77350 27.08545 1.000 18.68625 99 ASP A CA 1
ATOM 1472 C C . ASP A 1 108 ? -9.69481 18.86559 28.04612 1.000 20.24959 99 ASP A C 1
ATOM 1473 O O . ASP A 1 108 ? -10.34259 19.91316 28.13141 1.000 20.55489 99 ASP A O 1
ATOM 1482 N N A GLN A 1 109 ? -9.98405 17.78343 28.76769 0.626 19.74953 100 GLN A N 1
ATOM 1483 N N B GLN A 1 109 ? -9.96294 17.79391 28.78371 0.374 21.39446 100 GLN A N 1
ATOM 1484 C CA A GLN A 1 109 ? -11.06811 17.72211 29.73324 0.626 20.03904 100 GLN A CA 1
ATOM 1485 C CA B GLN A 1 109 ? -11.05310 17.70180 29.73881 0.374 22.50512 100 GLN A CA 1
ATOM 1486 C C A GLN A 1 109 ? -10.59672 17.90407 31.17198 0.626 22.28930 100 GLN A C 1
ATOM 1487 C C B GLN A 1 109 ? -10.66113 18.13137 31.14541 0.374 21.80504 100 GLN A C 1
ATOM 1488 O O A GLN A 1 109 ? -11.34364 17.57052 32.09782 0.626 24.77380 100 GLN A O 1
ATOM 1489 O O B GLN A 1 109 ? -11.54492 18.29726 31.98842 0.374 21.35762 100 GLN A O 1
ATOM 1516 N N . GLY A 1 110 ? -9.39413 18.43452 31.38833 1.000 22.01033 101 GLY A N 1
ATOM 1517 C CA . GLY A 1 110 ? -8.89072 18.62599 32.74202 1.000 22.84727 101 GLY A CA 1
ATOM 1518 C C . GLY A 1 110 ? -8.56647 17.40005 33.58557 1.000 23.74737 101 GLY A C 1
ATOM 1519 O O . GLY A 1 110 ? -8.39588 17.54712 34.80374 1.000 26.21871 101 GLY A O 1
ATOM 1523 N N . ARG A 1 111 ? -8.44315 16.21474 32.99771 1.000 22.68409 102 ARG A N 1
ATOM 1524 C CA . ARG A 1 111 ? -8.07676 15.01026 33.74816 1.000 22.57354 102 ARG A CA 1
ATOM 1525 C C . ARG A 1 111 ? -6.60120 14.67637 33.52353 1.000 20.57331 102 ARG A C 1
ATOM 1526 O O . ARG A 1 111 ? -6.22628 13.60926 33.03027 1.000 20.19432 102 ARG A O 1
ATOM 1547 N N . ASP A 1 112 ? -5.75123 15.62355 33.94506 1.000 19.72057 103 ASP A N 1
ATOM 1548 C CA . ASP A 1 112 ? -4.33593 15.56873 33.58325 1.000 18.76784 103 ASP A CA 1
ATOM 1549 C C . ASP A 1 112 ? -3.61501 14.40408 34.24902 1.000 17.34134 103 ASP A C 1
ATOM 1550 O O . ASP A 1 112 ? -2.73425 13.79629 33.64041 1.000 16.60968 103 ASP A O 1
ATOM 1559 N N . ALA A 1 113 ? -3.95268 14.08962 35.49906 1.000 16.16490 104 ALA A N 1
ATOM 1560 C CA . ALA A 1 113 ? -3.26918 12.99800 36.18727 1.000 16.76760 104 ALA A CA 1
ATOM 1561 C C . ALA A 1 113 ? -3.57028 11.65742 35.52840 1.000 16.42017 104 ALA A C 1
ATOM 1562 O O . ALA A 1 113 ? -2.67410 10.82071 35.37276 1.000 14.93054 104 ALA A O 1
ATOM 1569 N N . GLU A 1 114 ? -4.83180 11.42643 35.15525 1.000 16.64126 105 GLU A N 1
ATOM 1570 C CA . GLU A 1 114 ? -5.18065 10.18695 34.47191 1.000 17.51768 105 GLU A CA 1
ATOM 1571 C C . GLU A 1 114 ? -4.49075 10.09898 33.11852 1.000 15.09636 105 GLU A C 1
ATOM 1572 O O . GLU A 1 114 ? -4.06453 9.01734 32.70017 1.000 15.43322 105 GLU A O 1
ATOM 1584 N N . ALA A 1 115 ? -4.36145 11.22887 32.42325 1.000 15.50691 106 ALA A N 1
ATOM 1585 C CA . ALA A 1 115 ? -3.62638 11.23329 31.16645 1.000 15.28846 106 ALA A CA 1
ATOM 1586 C C . ALA A 1 115 ? -2.18879 10.79681 31.38388 1.000 13.78040 106 ALA A C 1
ATOM 1587 O O . ALA A 1 115 ? -1.64125 10.01342 30.60232 1.000 13.47246 106 ALA A O 1
ATOM 1594 N N A GLU A 1 116 ? -1.55183 11.28936 32.45211 0.489 13.74617 107 GLU A N 1
ATOM 1595 N N B GLU A 1 116 ? -1.55246 11.29564 32.45229 0.511 14.42257 107 GLU A N 1
ATOM 1596 C CA A GLU A 1 116 ? -0.16197 10.92517 32.70641 0.489 12.96451 107 GLU A CA 1
ATOM 1597 C CA B GLU A 1 116 ? -0.17094 10.91567 32.72344 0.511 14.52786 107 GLU A CA 1
ATOM 1598 C C A GLU A 1 116 ? -0.03335 9.46143 33.11623 0.489 13.65406 107 GLU A C 1
ATOM 1599 C C B GLU A 1 116 ? -0.06410 9.44254 33.07349 0.511 14.03305 107 GLU A C 1
ATOM 1600 O O A GLU A 1 116 ? 0.93389 8.79667 32.74010 0.489 14.39362 107 GLU A O 1
ATOM 1601 O O B GLU A 1 116 ? 0.87859 8.76836 32.65527 0.511 13.77776 107 GLU A O 1
ATOM 1624 N N . GLU A 1 117 ? -0.99053 8.94098 33.88995 1.000 13.63827 108 GLU A N 1
ATOM 1625 C CA . GLU A 1 117 ? -0.95489 7.53082 34.26187 1.000 14.60154 108 GLU A CA 1
ATOM 1626 C C . GLU A 1 117 ? -1.01171 6.65151 33.02067 1.000 12.49866 108 GLU A C 1
ATOM 1627 O O . GLU A 1 117 ? -0.26953 5.66831 32.90074 1.000 12.68815 108 GLU A O 1
ATOM 1640 N N . LEU A 1 118 ? -1.88858 7.00927 32.08271 1.000 11.74593 109 LEU A N 1
ATOM 1641 C CA . LEU A 1 118 ? -2.01905 6.29197 30.82114 1.000 10.84057 109 LEU A CA 1
ATOM 1642 C C . LEU A 1 118 ? -0.72586 6.35242 30.01701 1.000 10.48790 109 LEU A C 1
ATOM 1643 O O . LEU A 1 118 ? -0.21542 5.32380 29.55665 1.000 11.10638 109 LEU A O 1
ATOM 1659 N N . LEU A 1 119 ? -0.19019 7.55769 29.81937 1.000 10.73266 110 LEU A N 1
ATOM 1660 C CA . LEU A 1 119 ? 1.03298 7.68506 29.03530 1.000 11.47748 110 LEU A CA 1
ATOM 1661 C C . LEU A 1 119 ? 2.18095 6.92747 29.68149 1.000 11.43011 110 LEU A C 1
ATOM 1662 O O . LEU A 1 119 ? 2.96429 6.27011 28.99219 1.000 11.95122 110 LEU A O 1
ATOM 1678 N N . ALA A 1 120 ? 2.29696 7.00454 31.00728 1.000 11.12218 111 ALA A N 1
ATOM 1679 C CA . ALA A 1 120 ? 3.41355 6.36406 31.69132 1.000 11.63014 111 ALA A CA 1
ATOM 1680 C C . ALA A 1 120 ? 3.35545 4.85188 31.54923 1.000 11.00901 111 ALA A C 1
ATOM 1681 O O . ALA A 1 120 ? 4.38841 4.20589 31.36398 1.000 11.64329 111 ALA A O 1
ATOM 1688 N N . LEU A 1 121 ? 2.16349 4.26231 31.62869 1.000 10.95111 112 LEU A N 1
ATOM 1689 C CA . LEU A 1 121 ? 2.08476 2.81466 31.50068 1.000 11.90121 112 LEU A CA 1
ATOM 1690 C C . LEU A 1 121 ? 2.41792 2.37521 30.07984 1.000 10.04838 112 LEU A C 1
ATOM 1691 O O . LEU A 1 121 ? 3.15189 1.40022 29.87652 1.000 10.78529 112 LEU A O 1
ATOM 1707 N N . ALA A 1 122 ? 1.89362 3.08140 29.07632 1.000 9.99836 113 ALA A N 1
ATOM 1708 C CA . ALA A 1 122 ? 2.23208 2.75178 27.69486 1.000 10.17995 113 ALA A CA 1
ATOM 1709 C C . ALA A 1 122 ? 3.73357 2.86874 27.46832 1.000 9.42988 113 ALA A C 1
ATOM 1710 O O . ALA A 1 122 ? 4.34177 2.00771 26.83328 1.000 10.00625 113 ALA A O 1
ATOM 1717 N N . GLU A 1 123 ? 4.34319 3.94313 27.97316 1.000 10.60368 114 GLU A N 1
ATOM 1718 C CA . GLU A 1 123 ? 5.77594 4.13076 27.77937 1.000 10.41158 114 GLU A CA 1
ATOM 1719 C C . GLU A 1 123 ? 6.57551 3.04461 28.48690 1.000 10.16944 114 GLU A C 1
ATOM 1720 O O . GLU A 1 123 ? 7.59868 2.59070 27.97168 1.000 10.50631 114 GLU A O 1
ATOM 1732 N N . GLU A 1 124 ? 6.13352 2.62021 29.67015 1.000 10.39841 115 GLU A N 1
ATOM 1733 C CA . GLU A 1 124 ? 6.82259 1.53777 30.36147 1.000 11.23009 115 GLU A CA 1
ATOM 1734 C C . GLU A 1 124 ? 6.84293 0.28053 29.51002 1.000 10.15891 115 GLU A C 1
ATOM 1735 O O . GLU A 1 124 ? 7.88184 -0.37444 29.37919 1.000 10.68791 115 GLU A O 1
ATOM 1747 N N . ILE A 1 125 ? 5.69510 -0.07647 28.93408 1.000 9.76939 116 ILE A N 1
ATOM 1748 C CA . ILE A 1 125 ? 5.59243 -1.30026 28.14653 1.000 9.72464 116 ILE A CA 1
ATOM 1749 C C . ILE A 1 125 ? 6.43344 -1.18373 26.88444 1.000 9.45356 116 ILE A C 1
ATOM 1750 O O . ILE A 1 125 ? 7.14133 -2.11827 26.49998 1.000 9.92729 116 ILE A O 1
ATOM 1766 N N . LEU A 1 126 ? 6.36027 -0.03962 26.20987 1.000 9.47461 117 LEU A N 1
ATOM 1767 C CA . LEU A 1 126 ? 7.12775 0.15146 24.98141 1.000 9.44830 117 LEU A CA 1
ATOM 1768 C C . LEU A 1 126 ? 8.62409 0.13464 25.27083 1.000 10.19575 117 LEU A C 1
ATOM 1769 O O . LEU A 1 126 ? 9.39660 -0.52545 24.56880 1.000 10.45894 117 LEU A O 1
ATOM 1785 N N . ARG A 1 127 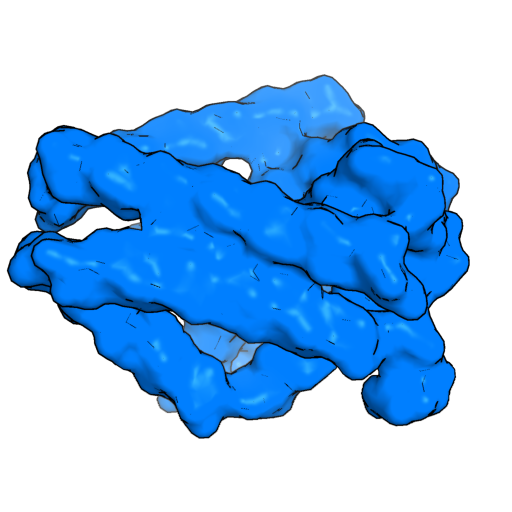? 9.04993 0.84390 26.31861 1.000 10.62475 118 ARG A N 1
ATOM 1786 C CA . ARG A 1 127 ? 10.46811 0.86998 26.65559 1.000 11.50117 118 ARG A CA 1
ATOM 1787 C C . ARG A 1 127 ? 10.98105 -0.52562 26.99023 1.000 10.89058 118 ARG A C 1
ATOM 1788 O O . ARG A 1 127 ? 12.08396 -0.90422 26.58213 1.000 11.61434 118 ARG A O 1
ATOM 1809 N N . ALA A 1 128 ? 10.20476 -1.30167 27.74888 1.000 10.74319 119 ALA A N 1
ATOM 1810 C CA . ALA A 1 128 ? 10.64557 -2.64359 28.10531 1.000 11.44063 119 ALA A CA 1
ATOM 1811 C C . ALA A 1 128 ? 10.84071 -3.49852 26.86183 1.000 10.76688 119 ALA A C 1
ATOM 1812 O O . ALA A 1 128 ? 11.74749 -4.33209 26.81114 1.000 12.44074 119 ALA A O 1
ATOM 1819 N N . ALA A 1 129 ? 10.00174 -3.30588 25.84457 1.000 10.17470 120 ALA A N 1
ATOM 1820 C CA . ALA A 1 129 ? 10.10578 -4.11295 24.63735 1.000 10.37472 120 ALA A CA 1
ATOM 1821 C C . ALA A 1 129 ? 11.38601 -3.81764 23.87025 1.000 9.92730 120 ALA A C 1
ATOM 1822 O O . ALA A 1 129 ? 11.84936 -4.66400 23.10022 1.000 10.39314 120 ALA A O 1
ATOM 1829 N N . LEU A 1 130 ? 11.95738 -2.62249 24.04347 1.000 10.23260 121 LEU A N 1
ATOM 1830 C CA . LEU A 1 130 ? 13.13032 -2.22301 23.27343 1.000 11.03534 121 LEU A CA 1
ATOM 1831 C C . LEU A 1 130 ? 14.34711 -3.07358 23.58046 1.000 13.63827 121 LEU A C 1
ATOM 1832 O O . LEU A 1 130 ? 15.33037 -3.00557 22.83714 1.000 15.26740 121 LEU A O 1
ATOM 1848 N N . ALA A 1 131 ? 14.31029 -3.85254 24.66113 1.000 14.62261 122 ALA A N 1
ATOM 1849 C CA . ALA A 1 131 ? 15.39612 -4.76554 24.98531 1.000 18.34409 122 ALA A CA 1
ATOM 1850 C C . ALA A 1 131 ? 15.45186 -5.95941 24.04509 1.000 18.93365 122 ALA A C 1
ATOM 1851 O O . ALA A 1 131 ? 16.45119 -6.68550 24.05554 1.000 22.88672 122 ALA A O 1
ATOM 1858 N N . GLY A 1 132 ? 14.41807 -6.17664 23.23788 1.000 17.09922 123 GLY A N 1
ATOM 1859 C CA . GLY A 1 132 ? 14.33579 -7.31527 22.35184 1.000 17.32291 123 GLY A CA 1
ATOM 1860 C C . GLY A 1 132 ? 14.60944 -6.96858 20.90240 1.000 15.29111 123 GLY A C 1
ATOM 1861 O O . GLY A 1 132 ? 15.31918 -6.00678 20.58360 1.000 15.92538 123 GLY A O 1
ATOM 1865 N N . THR A 1 133 ? 14.04733 -7.77128 20.00361 1.000 14.80420 124 THR A N 1
ATOM 1866 C CA . THR A 1 133 ? 14.28318 -7.60620 18.58124 1.000 14.54628 124 THR A CA 1
ATOM 1867 C C . THR A 1 133 ? 13.31453 -6.58467 17.99763 1.000 12.20916 124 THR A C 1
ATOM 1868 O O . THR A 1 133 ? 12.24668 -6.33404 18.56587 1.000 11.96702 124 THR A O 1
ATOM 1879 N N . PRO A 1 134 ? 13.64803 -5.99516 16.84272 1.000 12.20653 125 PRO A N 1
ATOM 1880 C CA . PRO A 1 134 ? 12.68051 -5.08655 16.19997 1.000 12.35128 125 PRO A CA 1
ATOM 1881 C C . PRO A 1 134 ? 11.33009 -5.73261 15.97059 1.000 11.92228 125 PRO A C 1
ATOM 1882 O O . PRO A 1 134 ? 10.29522 -5.10144 16.17893 1.000 10.77740 125 PRO A O 1
ATOM 1893 N N . GLU A 1 135 ? 11.31311 -6.98800 15.55261 1.000 13.34349 126 GLU A N 1
ATOM 1894 C CA . GLU A 1 135 ? 10.04619 -7.64936 15.26898 1.000 14.67524 126 GLU A CA 1
ATOM 1895 C C . GLU A 1 135 ? 9.20341 -7.78975 16.54501 1.000 13.76198 126 GLU A C 1
ATOM 1896 O O . GLU A 1 135 ? 7.98183 -7.57779 16.51724 1.000 13.74354 126 GLU A O 1
ATOM 1908 N N . GLU A 1 136 ? 9.84803 -8.04819 17.68985 1.000 14.43047 127 GLU A N 1
ATOM 1909 C CA . GLU A 1 136 ? 9.13471 -8.06031 18.96441 1.000 14.72787 127 GLU A CA 1
ATOM 1910 C C . GLU A 1 136 ? 8.61727 -6.67364 19.33535 1.000 12.29075 127 GLU A C 1
ATOM 1911 O O . GLU A 1 136 ? 7.50681 -6.53472 19.86392 1.000 13.34086 127 GLU A O 1
ATOM 1924 N N . VAL A 1 137 ? 9.42993 -5.64122 19.10933 1.000 10.78003 128 VAL A N 1
ATOM 1925 C CA . VAL A 1 137 ? 9.00646 -4.27846 19.40864 1.000 9.59042 128 VAL A CA 1
ATOM 1926 C C . VAL A 1 137 ? 7.78362 -3.91727 18.58179 1.000 8.95876 128 VAL A C 1
ATOM 1927 O O . VAL A 1 137 ? 6.83233 -3.31636 19.08714 1.000 9.52725 128 VAL A O 1
ATOM 1940 N N . THR A 1 138 ? 7.79773 -4.26089 17.29359 1.000 9.15878 129 THR A N 1
ATOM 1941 C CA . THR A 1 138 ? 6.67326 -3.93393 16.41710 1.000 8.95087 129 THR A CA 1
ATOM 1942 C C . THR A 1 138 ? 5.39101 -4.58441 16.91846 1.000 8.62978 129 THR A C 1
ATOM 1943 O O . THR A 1 138 ? 4.33179 -3.94911 16.93899 1.000 9.18247 129 THR A O 1
ATOM 1954 N N . THR A 1 139 ? 5.46972 -5.84878 17.34076 1.000 8.92191 130 THR A N 1
ATOM 1955 C CA . THR A 1 139 ? 4.29404 -6.54710 17.84836 1.000 9.63253 130 THR A CA 1
ATOM 1956 C C . THR A 1 139 ? 3.75657 -5.86501 19.09351 1.000 9.10088 130 THR A C 1
ATOM 1957 O O . THR A 1 139 ? 2.55057 -5.61842 19.21030 1.000 9.51409 130 THR A O 1
ATOM 1968 N N . THR A 1 140 ? 4.63779 -5.55746 20.03939 1.000 9.03245 131 THR A N 1
ATOM 1969 C CA . THR A 1 140 ? 4.21149 -4.88096 21.25932 1.000 8.31922 131 THR A CA 1
ATOM 1970 C C . THR A 1 140 ? 3.63362 -3.51243 20.95956 1.000 8.35342 131 THR A C 1
ATOM 1971 O O . THR A 1 140 ? 2.62095 -3.12763 21.54353 1.000 8.59029 131 THR A O 1
ATOM 1982 N N . ALA A 1 141 ? 4.27151 -2.76229 20.06255 1.000 8.28763 132 ALA A N 1
ATOM 1983 C CA . ALA A 1 141 ? 3.78667 -1.42590 19.74547 1.000 8.62714 132 ALA A CA 1
ATOM 1984 C C . ALA A 1 141 ? 2.40443 -1.47081 19.11283 1.000 8.58503 132 ALA A C 1
ATOM 1985 O O . ALA A 1 141 ? 1.54262 -0.64382 19.43484 1.000 8.90612 132 ALA A O 1
ATOM 1992 N N . ARG A 1 142 ? 2.18031 -2.41836 18.20066 1.000 8.48239 133 ARG A N 1
ATOM 1993 C CA . ARG A 1 142 ? 0.84867 -2.57470 17.62404 1.000 8.97455 133 ARG A CA 1
ATOM 1994 C C . ARG A 1 142 ? -0.17985 -2.88457 18.70414 1.000 8.90349 133 ARG A C 1
ATOM 1995 O O . ARG A 1 142 ? -1.30334 -2.36216 18.68080 1.000 9.17984 133 ARG A O 1
ATOM 2016 N N . ALA A 1 143 ? 0.18389 -3.74765 19.65402 1.000 8.74558 134 ALA A N 1
ATOM 2017 C CA . ALA A 1 143 ? -0.74232 -4.11014 20.71512 1.000 8.78243 134 ALA A CA 1
ATOM 2018 C C . ALA A 1 143 ? -1.02933 -2.92120 21.62519 1.000 9.22458 134 ALA A C 1
ATOM 2019 O O . ALA A 1 143 ? -2.17956 -2.69908 22.02072 1.000 10.26154 134 ALA A O 1
ATOM 2026 N N . VAL A 1 144 ? 0.00170 -2.14448 21.97098 1.000 9.05877 135 VAL A N 1
ATOM 2027 C CA . VAL A 1 144 ? -0.20807 -0.93170 22.76070 1.000 9.19827 135 VAL A CA 1
ATOM 2028 C C . VAL A 1 144 ? -1.13835 0.02475 22.02753 1.000 9.74306 135 VAL A C 1
ATOM 2029 O O . VAL A 1 144 ? -2.05649 0.60418 22.62094 1.000 9.81412 135 VAL A O 1
ATOM 2042 N N . GLY A 1 145 ? -0.92747 0.19775 20.72450 1.000 9.36144 136 GLY A N 1
ATOM 2043 C CA . GLY A 1 145 ? -1.79725 1.07119 19.95406 1.000 9.20616 136 GLY A CA 1
ATOM 2044 C C . GLY A 1 145 ? -3.25141 0.64193 19.99736 1.000 9.68780 136 GLY A C 1
ATOM 2045 O O . GLY A 1 145 ? -4.14742 1.47741 20.11632 1.000 11.19849 136 GLY A O 1
ATOM 2049 N N . GLN A 1 146 ? -3.50150 -0.66157 19.87876 1.000 9.19564 137 GLN A N 1
ATOM 2050 C CA . GLN A 1 146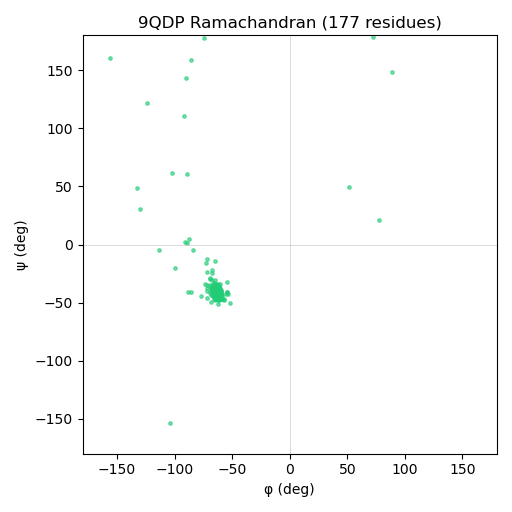 ? -4.87868 -1.15167 19.91844 1.000 10.08521 137 GLN A CA 1
ATOM 2051 C C . GLN A 1 146 ? -5.45842 -1.07349 21.32506 1.000 10.13786 137 GLN A C 1
ATOM 2052 O O . GLN A 1 146 ? -6.65451 -0.81782 21.49106 1.000 11.09585 137 GLN A O 1
ATOM 2066 N N . ALA A 1 147 ? -4.64050 -1.30138 22.35393 1.000 10.64580 138 ALA A N 1
ATOM 2067 C CA . ALA A 1 147 ? -5.13418 -1.16142 23.71900 1.000 11.34851 138 ALA A CA 1
ATOM 2068 C C . ALA A 1 147 ? -5.76412 0.20723 23.91682 1.000 11.03270 138 ALA A C 1
ATOM 2069 O O . ALA A 1 147 ? -6.83778 0.33217 24.52187 1.000 12.22757 138 ALA A O 1
ATOM 2076 N N . ALA A 1 148 ? -5.11219 1.24768 23.39600 1.000 10.88531 139 ALA A N 1
ATOM 2077 C CA . ALA A 1 148 ? -5.62344 2.60468 23.52998 1.000 11.48802 139 ALA A CA 1
ATOM 2078 C C . ALA A 1 148 ? -6.77116 2.87168 22.57021 1.000 11.84069 139 ALA A C 1
ATOM 2079 O O . ALA A 1 148 ? -7.77255 3.47374 22.95884 1.000 12.65393 139 ALA A O 1
ATOM 2086 N N . TRP A 1 149 ? -6.63361 2.45170 21.31029 1.000 11.57750 140 TRP A N 1
ATOM 2087 C CA . TRP A 1 149 ? -7.66364 2.74119 20.32013 1.000 12.29337 140 TRP A CA 1
ATOM 2088 C C . TRP A 1 149 ? -8.99680 2.12347 20.72014 1.000 12.26969 140 TRP A C 1
ATOM 2089 O O . TRP A 1 149 ? -10.04584 2.76633 20.63204 1.000 13.57246 140 TRP A O 1
ATOM 2110 N N . LEU A 1 150 ? -8.97851 0.86063 21.14138 1.000 12.13020 141 LEU A N 1
ATOM 2111 C CA . LEU A 1 150 ? -10.21632 0.19042 21.52307 1.000 13.14874 141 LEU A CA 1
ATOM 2112 C C . LEU A 1 150 ? -10.89017 0.90558 22.68379 1.000 13.33034 141 LEU A C 1
ATOM 2113 O O . LEU A 1 150 ? -12.12046 1.00210 22.73561 1.000 15.33320 141 LEU A O 1
ATOM 2129 N N . ALA A 1 151 ? -10.10090 1.42230 23.62391 1.000 12.79344 142 ALA A N 1
ATOM 2130 C CA . ALA A 1 151 ? -10.67865 2.16030 24.74221 1.000 13.75145 142 ALA A CA 1
ATOM 2131 C C . ALA A 1 151 ? -11.17841 3.52682 24.30200 1.000 14.59628 142 ALA A C 1
ATOM 2132 O O . ALA A 1 151 ? -12.16733 4.02837 24.84327 1.000 16.31226 142 ALA A O 1
ATOM 2139 N N . PHE A 1 152 ? -10.49999 4.14967 23.34054 1.000 14.25678 143 PHE A N 1
ATOM 2140 C CA . PHE A 1 152 ? -10.96939 5.42371 22.82362 1.000 15.94118 143 PHE A CA 1
ATOM 2141 C C . PHE A 1 152 ? -12.35027 5.27411 22.20356 1.000 17.22555 143 PHE A C 1
ATOM 2142 O O . PHE A 1 152 ? -13.25363 6.07079 22.47975 1.000 19.18629 143 PHE A O 1
ATOM 2159 N N . VAL A 1 153 ? -12.53679 4.25053 21.36312 1.000 17.68877 144 VAL A N 1
ATOM 2160 C CA . VAL A 1 153 ? -13.83047 4.10976 20.69686 1.000 20.32593 144 VAL A CA 1
ATOM 2161 C C . VAL A 1 153 ? -14.91439 3.71637 21.69152 1.000 22.05244 144 VAL A C 1
ATOM 2162 O O . VAL A 1 153 ? -16.08460 4.07118 21.51103 1.000 25.61600 144 VAL A O 1
ATOM 2175 N N . ALA A 1 154 ? -14.55669 3.00165 22.75602 1.000 21.43658 145 ALA A N 1
ATOM 2176 C CA . ALA A 1 154 ? -15.52784 2.57113 23.76184 1.000 22.57356 145 ALA A CA 1
ATOM 2177 C C . ALA A 1 154 ? -15.67663 3.62710 24.85956 1.000 23.03940 145 ALA A C 1
ATOM 2178 O O . ALA A 1 154 ? -15.41047 3.39661 26.03804 1.000 25.13437 145 ALA A O 1
ATOM 2185 N N . GLY A 1 155 ? -16.10979 4.81422 24.44393 1.000 23.29732 146 GLY A N 1
ATOM 2186 C CA . GLY A 1 155 ? -16.42429 5.85885 25.39559 1.000 23.60524 146 GLY A CA 1
ATOM 2187 C C . GLY A 1 155 ? -15.23642 6.58429 25.97400 1.000 22.26036 146 GLY A C 1
ATOM 2188 O O . GLY A 1 155 ? -15.35953 7.18918 27.04530 1.000 22.69198 146 GLY A O 1
ATOM 2192 N N . ARG A 1 156 ? -14.08830 6.54817 25.29612 1.000 22.02874 147 ARG A N 1
ATOM 2193 C CA . ARG A 1 156 ? -12.88881 7.25280 25.74120 1.000 21.07339 147 ARG A CA 1
ATOM 2194 C C . ARG A 1 156 ? -12.57418 6.92831 27.19468 1.000 20.92598 147 ARG A C 1
ATOM 2195 O O . ARG A 1 156 ? -12.34469 7.80787 28.02515 1.000 21.57080 147 ARG A O 1
ATOM 2216 N N . SER A 1 157 ? -12.55851 5.63661 27.49519 1.000 20.10221 148 SER A N 1
ATOM 2217 C CA . SER A 1 157 ? -12.45787 5.15972 28.86848 1.000 21.15759 148 SER A CA 1
ATOM 2218 C C . SER A 1 157 ? -10.99388 4.93292 29.21748 1.000 19.62320 148 SER A C 1
ATOM 2219 O O . SER A 1 157 ? -10.36205 4.00050 28.70895 1.000 18.31252 148 SER A O 1
ATOM 2227 N N . VAL A 1 158 ? -10.45879 5.77724 30.10059 1.000 20.07588 149 VAL A N 1
ATOM 2228 C CA . VAL A 1 158 ? -9.09217 5.56643 30.55785 1.000 19.97587 149 VAL A CA 1
ATOM 2229 C C . VAL A 1 158 ? -8.99592 4.27802 31.36395 1.000 19.76796 149 VAL A C 1
ATOM 2230 O O . VAL A 1 158 ? -7.96758 3.59491 31.33561 1.000 19.83901 149 VAL A O 1
ATOM 2243 N N . GLU A 1 159 ? -10.05517 3.91987 32.08911 1.000 21.32340 150 GLU A N 1
ATOM 2244 C CA . GLU A 1 159 ? -10.03587 2.67579 32.84940 1.000 22.99992 150 GLU A CA 1
ATOM 2245 C C . GLU A 1 159 ? -9.90621 1.46898 31.92819 1.000 20.52330 150 GLU A C 1
ATOM 2246 O O . GLU A 1 159 ? -9.12328 0.55195 32.20307 1.000 20.07588 150 GLU A O 1
ATOM 2258 N N . LEU A 1 160 ? -10.64627 1.45858 30.81682 1.000 18.97048 151 LEU A N 1
ATOM 2259 C CA . LEU A 1 160 ? -10.50895 0.36116 29.86465 1.000 16.98868 151 LEU A CA 1
ATOM 2260 C C . LEU A 1 160 ? -9.13361 0.36945 29.20849 1.000 14.48312 151 LEU A C 1
ATOM 2261 O O . LEU A 1 160 ? -8.55530 -0.69340 28.95858 1.000 14.58575 151 LEU A O 1
ATOM 2277 N N . ALA A 1 161 ? -8.60020 1.55622 28.90732 1.000 14.04884 152 ALA A N 1
ATOM 2278 C CA . ALA A 1 161 ? -7.27212 1.63006 28.30917 1.000 13.27244 152 ALA A CA 1
ATOM 2279 C C . ALA A 1 161 ? -6.21598 1.06533 29.24809 1.000 13.72249 152 ALA A C 1
ATOM 2280 O O . ALA A 1 161 ? -5.33912 0.31001 28.81988 1.000 13.04609 152 ALA A O 1
ATOM 2287 N N . LEU A 1 162 ? -6.27598 1.42497 30.53029 1.000 14.63312 153 LEU A N 1
ATOM 2288 C CA . LEU A 1 162 ? -5.30227 0.90000 31.48070 1.000 15.05687 153 LEU A CA 1
ATOM 2289 C C . LEU A 1 162 ? -5.44871 -0.60795 31.63757 1.000 15.74115 153 LEU A C 1
ATOM 2290 O O . LEU A 1 162 ? -4.44599 -1.32691 31.71448 1.000 16.06751 153 LEU A O 1
ATOM 2306 N N . GLU A 1 163 ? -6.68669 -1.10778 31.67096 1.000 15.29111 154 GLU A N 1
ATOM 2307 C CA . GLU A 1 163 ? -6.90344 -2.55020 31.73647 1.000 16.55441 154 GLU A CA 1
ATOM 2308 C C . GLU A 1 163 ? -6.32592 -3.23984 30.50774 1.000 14.01201 154 GLU A C 1
ATOM 2309 O O . GLU A 1 163 ? -5.66601 -4.27734 30.61650 1.000 14.41204 154 GLU A O 1
ATOM 2321 N N . ASN A 1 164 ? -6.58355 -2.68192 29.32136 1.000 12.77764 155 ASN A N 1
ATOM 2322 C CA . ASN A 1 164 ? -6.05364 -3.27240 28.09601 1.000 12.55655 155 ASN A CA 1
ATOM 2323 C C . ASN A 1 164 ? -4.53011 -3.28359 28.11292 1.000 11.45380 155 ASN A C 1
ATOM 2324 O O . ASN A 1 164 ? -3.90516 -4.25629 27.67928 1.000 11.73541 155 ASN A O 1
ATOM 2335 N N . LEU A 1 165 ? -3.91456 -2.18894 28.57179 1.000 11.18008 156 LEU A N 1
ATOM 2336 C CA . LEU A 1 165 ? -2.45953 -2.12914 28.61197 1.000 11.41959 156 LEU A CA 1
ATOM 2337 C C . LEU A 1 165 ? -1.89446 -3.13713 29.60216 1.000 12.43286 156 LEU A C 1
ATOM 2338 O O . LEU A 1 165 ? -0.86760 -3.76605 29.32819 1.000 12.90396 156 LEU A O 1
ATOM 2354 N N . ARG A 1 166 ? -2.54842 -3.31084 30.75544 1.000 13.50141 157 ARG A N 1
ATOM 2355 C CA . ARG A 1 166 ? -2.08758 -4.32490 31.69540 1.000 15.11739 157 ARG A CA 1
ATOM 2356 C C . ARG A 1 166 ? -2.19520 -5.72011 31.09591 1.000 14.25414 157 ARG A C 1
ATOM 2357 O O . ARG A 1 166 ? -1.32765 -6.56649 31.34139 1.000 14.85420 157 ARG A O 1
ATOM 2378 N N . LYS A 1 167 ? -3.22949 -5.97165 30.28860 1.000 13.92778 158 LYS A N 1
ATOM 2379 C CA . LYS A 1 167 ? -3.33948 -7.26699 29.62913 1.000 14.47258 158 LYS A CA 1
ATOM 2380 C C . LYS A 1 167 ? -2.23485 -7.46384 28.59798 1.000 12.92503 158 LYS A C 1
ATOM 2381 O O . LYS A 1 167 ? -1.69929 -8.56925 28.46013 1.000 13.51720 158 LYS A O 1
ATOM 2400 N N . VAL A 1 168 ? -1.87209 -6.40854 27.86784 1.000 11.85385 159 VAL A N 1
ATOM 2401 C CA . VAL A 1 168 ? -0.72916 -6.50311 26.95912 1.000 11.93016 159 VAL A CA 1
ATOM 2402 C C . VAL A 1 168 ? 0.53956 -6.80324 27.74445 1.000 11.31694 159 VAL A C 1
ATOM 2403 O O . VAL A 1 168 ? 1.34013 -7.66933 27.36939 1.000 11.63803 159 VAL A O 1
ATOM 2416 N N . LYS A 1 169 ? 0.74477 -6.08142 28.84770 1.000 12.19336 160 LYS A N 1
ATOM 2417 C CA . LYS A 1 169 ? 1.93596 -6.26906 29.67011 1.000 12.80659 160 LYS A CA 1
ATOM 2418 C C . LYS A 1 169 ? 2.09902 -7.71957 30.10336 1.000 12.63553 160 LYS A C 1
ATOM 2419 O O . LYS A 1 169 ? 3.21084 -8.25643 30.09784 1.000 13.73564 160 LYS A O 1
ATOM 2438 N N . GLU A 1 170 ? 1.00685 -8.37275 30.47808 1.000 13.00399 161 GLU A N 1
ATOM 2439 C CA . GLU A 1 170 ? 1.05984 -9.73940 30.97927 1.000 15.05161 161 GLU A CA 1
ATOM 2440 C C . GLU A 1 170 ? 0.95093 -10.78699 29.87642 1.000 13.71987 161 GLU A C 1
ATOM 2441 O O . GLU A 1 170 ? 0.99936 -11.98454 30.17704 1.000 15.41215 161 GLU A O 1
ATOM 2453 N N . ALA A 1 171 ? 0.85156 -10.37051 28.61528 1.000 12.92240 162 ALA A N 1
ATOM 2454 C CA . ALA A 1 171 ? 0.74252 -11.28482 27.48571 1.000 12.98556 162 ALA A CA 1
ATOM 2455 C C . ALA A 1 171 ? 2.11938 -11.63980 26.94073 1.000 12.17231 162 ALA A C 1
ATOM 2456 O O . ALA A 1 171 ? 3.01219 -10.79321 26.89701 1.000 12.41707 162 ALA A O 1
ATOM 2464 N N . ASN A 1 172 ? 2.28312 -12.89635 26.51696 1.000 12.72763 163 ASN A N 1
ATOM 2465 C CA . ASN A 1 172 ? 3.49192 -13.29725 25.80069 1.000 13.59089 163 ASN A CA 1
ATOM 2466 C C . ASN A 1 172 ? 3.44557 -12.75072 24.37186 1.000 12.61447 163 ASN A C 1
ATOM 2467 O O . ASN A 1 172 ? 2.47568 -12.11427 23.95801 1.000 12.52498 163 ASN A O 1
ATOM 2478 N N . LEU A 1 173 ? 4.51896 -12.99275 23.61026 1.000 12.76448 164 LEU A N 1
ATOM 2479 C CA . LEU A 1 173 ? 4.63126 -12.38776 22.28540 1.000 13.76986 164 LEU A CA 1
ATOM 2480 C C . LEU A 1 173 ? 3.48723 -12.81223 21.37416 1.000 12.78555 164 LEU A C 1
ATOM 2481 O O . LEU A 1 173 ? 2.92670 -11.98916 20.64508 1.000 13.20926 164 LEU A O 1
ATOM 2497 N N . GLU A 1 174 ? 3.14370 -14.09760 21.38220 1.000 13.29086 165 GLU A N 1
ATOM 2498 C CA . GLU A 1 174 ? 2.07662 -14.59032 20.52025 1.000 14.59365 165 GLU A CA 1
ATOM 2499 C C . GLU A 1 174 ? 0.73215 -14.00377 20.92427 1.000 13.26718 165 GLU A C 1
ATOM 2500 O O . GLU A 1 174 ? -0.09870 -13.68936 20.06425 1.000 13.41192 165 GLU A O 1
ATOM 2512 N N . GLU A 1 175 ? 0.49617 -13.85610 22.22830 1.000 12.98556 166 GLU A N 1
ATOM 2513 C CA . GLU A 1 175 ? -0.74763 -13.25006 22.69258 1.000 12.93029 166 GLU A CA 1
ATOM 2514 C C . GLU A 1 175 ? -0.80380 -11.77245 22.33785 1.000 11.88280 166 GLU A C 1
ATOM 2515 O O . GLU A 1 175 ? -1.87268 -11.25261 22.00746 1.000 12.43286 166 GLU A O 1
ATOM 2528 N N . ARG A 1 176 ? 0.33131 -11.07469 22.40586 1.000 11.65118 167 ARG A N 1
ATOM 2529 C CA . ARG A 1 176 ? 0.35041 -9.67915 21.98185 1.000 10.27735 167 ARG A CA 1
ATOM 2530 C C . ARG A 1 176 ? 0.02391 -9.55859 20.50246 1.000 10.75897 167 ARG A C 1
ATOM 2531 O O . ARG A 1 176 ? -0.73460 -8.67079 20.09827 1.000 11.02743 167 ARG A O 1
ATOM 2552 N N . ARG A 1 177 ? 0.59647 -10.43609 19.67446 1.000 10.95374 168 ARG A N 1
ATOM 2553 C CA . ARG A 1 177 ? 0.29617 -10.38747 18.24687 1.000 11.25115 168 ARG A CA 1
ATOM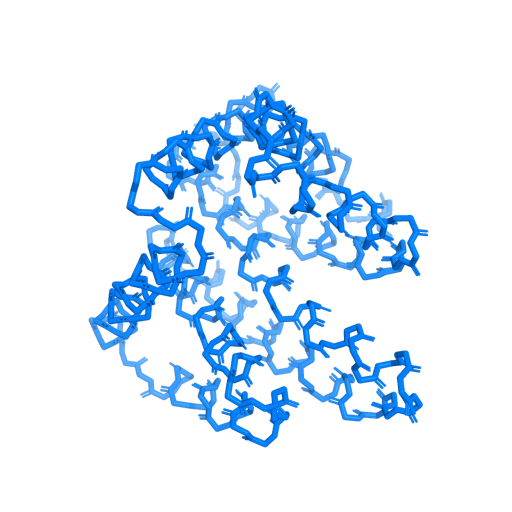 2554 C C . ARG A 1 177 ? -1.17508 -10.66988 17.98872 1.000 11.25640 168 ARG A C 1
ATOM 2555 O O . ARG A 1 177 ? -1.81160 -9.99382 17.17275 1.000 11.88016 168 ARG A O 1
ATOM 2576 N N . ALA A 1 178 ? -1.72761 -11.67271 18.67058 1.000 10.69582 169 ALA A N 1
ATOM 2577 C CA . ALA A 1 178 ? -3.13004 -12.01310 18.47169 1.000 11.70382 169 ALA A CA 1
ATOM 2578 C C . ALA A 1 178 ? -4.03184 -10.85148 18.85682 1.000 11.05113 169 ALA A C 1
ATOM 2579 O O . ALA A 1 178 ? -5.02522 -10.56806 18.17020 1.000 11.86173 169 ALA A O 1
ATOM 2586 N N . PHE A 1 179 ? -3.71490 -10.17371 19.96073 1.000 11.68277 170 PHE A N 1
ATOM 2587 C CA . PHE A 1 179 ? -4.52487 -9.03307 20.35974 1.000 11.85911 170 PHE A CA 1
ATOM 2588 C C . PHE A 1 179 ? -4.40920 -7.90270 19.35279 1.000 11.06165 170 PHE A C 1
ATOM 2589 O O . PHE A 1 179 ? -5.40944 -7.26942 19.00366 1.000 11.81699 170 PHE A O 1
ATOM 2606 N N . ALA A 1 180 ? -3.18960 -7.60485 18.90458 1.000 10.57211 171 ALA A N 1
ATOM 2607 C CA . ALA A 1 180 ? -3.01981 -6.58483 17.87488 1.000 10.65107 171 ALA A CA 1
ATOM 2608 C C . ALA A 1 180 ? -3.85653 -6.90409 16.64490 1.000 10.43789 171 ALA A C 1
ATOM 2609 O O . ALA A 1 180 ? -4.49729 -6.02123 16.07447 1.000 11.07743 171 ALA A O 1
ATOM 2616 N N . GLU A 1 181 ? -3.86986 -8.16721 16.22778 1.000 10.75634 172 GLU A N 1
ATOM 2617 C CA . GLU A 1 181 ? -4.63583 -8.54664 15.04528 1.000 11.00374 172 GLU A CA 1
ATOM 2618 C C . GLU A 1 181 ? -6.13500 -8.38330 15.26423 1.000 10.68266 172 GLU A C 1
ATOM 2619 O O . GLU A 1 181 ? -6.85253 -7.93870 14.35811 1.000 11.17744 172 GLU A O 1
ATOM 2631 N N . GLU A 1 182 ? -6.63571 -8.74524 16.44896 1.000 10.83004 173 GLU A N 1
ATOM 2632 C CA . GLU A 1 182 ? -8.05491 -8.55052 16.72494 1.000 11.05902 173 GLU A CA 1
ATOM 2633 C C . GLU A 1 182 ? -8.41432 -7.07753 16.66343 1.000 11.30641 173 GLU A C 1
ATOM 2634 O O . GLU A 1 182 ? -9.43202 -6.69788 16.07591 1.000 11.68803 173 GLU A O 1
ATOM 2646 N N . GLY A 1 183 ? -7.60386 -6.23391 17.30820 1.000 11.21166 174 GLY A N 1
ATOM 2647 C CA . GLY A 1 183 ? -7.88689 -4.81368 17.29541 1.000 11.66697 174 GLY A CA 1
ATOM 2648 C C . GLY A 1 183 ? -7.78212 -4.21054 15.91124 1.000 10.86426 174 GLY A C 1
ATOM 2649 O O . GLY A 1 183 ? -8.61163 -3.38419 15.51954 1.000 12.26967 174 GLY A O 1
ATOM 2653 N N . GLU A 1 184 ? -6.76427 -4.61161 15.14791 1.000 11.45116 175 GLU A N 1
ATOM 2654 C CA . GLU A 1 184 ? -6.64141 -4.12460 13.77748 1.000 11.58013 175 GLU A CA 1
ATOM 2655 C C . GLU A 1 184 ? -7.85760 -4.50973 12.94340 1.000 11.51696 175 GLU A C 1
ATOM 2656 O O . GLU A 1 184 ? -8.33895 -3.71262 12.13579 1.000 12.14861 175 GLU A O 1
ATOM 2668 N N . ALA A 1 185 ? -8.37242 -5.72501 13.12636 1.000 10.92742 176 ALA A N 1
ATOM 2669 C CA . ALA A 1 185 ? -9.57308 -6.12390 12.40282 1.000 10.51422 176 ALA A CA 1
ATOM 2670 C C . ALA A 1 185 ? -10.77498 -5.28636 12.83276 1.000 10.49842 176 ALA A C 1
ATOM 2671 O O . ALA A 1 185 ? -11.57183 -4.85116 11.99107 1.000 10.94584 176 ALA A O 1
ATOM 2678 N N . ALA A 1 186 ? -10.91553 -5.04445 14.13586 1.000 11.19061 177 ALA A N 1
ATOM 2679 C CA . ALA A 1 186 ? -11.98348 -4.17974 14.61893 1.000 12.04071 177 ALA A CA 1
ATOM 2680 C C . ALA A 1 186 ? -11.83059 -2.75982 14.08682 1.000 12.25653 177 ALA A C 1
ATOM 2681 O O . ALA A 1 186 ? -12.83395 -2.08251 13.82544 1.000 12.64341 177 ALA A O 1
ATOM 2688 N N . SER A 1 187 ? -10.58771 -2.30203 13.91198 1.000 12.78027 178 SER A N 1
ATOM 2689 C CA . SER A 1 187 ? -10.33810 -0.96559 13.38624 1.000 13.09874 178 SER A CA 1
ATOM 2690 C C . SER A 1 187 ? -10.78718 -0.84421 11.93859 1.000 13.36718 178 SER A C 1
ATOM 2691 O O . SER A 1 187 ? -11.37077 0.17462 11.54490 1.000 13.88829 178 SER A O 1
ATOM 2699 N N . VAL A 1 188 ? -10.48754 -1.85594 11.12338 1.000 13.47509 179 VAL A N 1
ATOM 2700 C CA . VAL A 1 188 ? -10.94838 -1.85830 9.74006 1.000 13.24875 179 VAL A CA 1
ATOM 2701 C C . VAL A 1 188 ? -12.46747 -1.79138 9.69393 1.000 12.64605 179 VAL A C 1
ATOM 2702 O O . VAL A 1 188 ? -13.05263 -1.03645 8.90875 1.000 13.69616 179 VAL A O 1
ATOM 2715 N N . ARG A 1 189 ? -13.12101 -2.58096 10.54233 1.000 12.33022 180 ARG A N 1
ATOM 2716 C CA . ARG A 1 189 ? -14.57683 -2.59237 10.62130 1.000 13.19875 180 ARG A CA 1
ATOM 2717 C C . ARG A 1 189 ? -15.12172 -1.22802 11.01512 1.000 12.54867 180 ARG A C 1
ATOM 2718 O O . ARG A 1 189 ? -16.10439 -0.75329 10.43265 1.000 13.42508 180 ARG A O 1
ATOM 2739 N N . TRP A 1 190 ? -14.49192 -0.57931 11.99498 1.000 12.34074 181 TRP A N 1
ATOM 2740 C CA . TRP A 1 190 ? -14.93206 0.74691 12.41135 1.000 12.47760 181 TRP A CA 1
ATOM 2741 C C . TRP A 1 190 ? -14.79779 1.75566 11.27821 1.000 11.68015 181 TRP A C 1
ATOM 2742 O O . TRP A 1 190 ? -15.68951 2.58727 11.06304 1.000 12.22494 181 TRP A O 1
ATOM 2763 N N . LEU A 1 191 ? -13.68247 1.70626 10.55018 1.000 11.89859 182 LEU A N 1
ATOM 2764 C CA . LEU A 1 191 ? -13.49368 2.61828 9.42880 1.000 12.33811 182 LEU A CA 1
ATOM 2765 C C . LEU A 1 191 ? -14.55363 2.39987 8.36213 1.000 12.19862 182 LEU A C 1
ATOM 2766 O O . LEU A 1 191 ? -15.10042 3.35901 7.81163 1.000 12.18809 182 LEU A O 1
ATOM 2782 N N . ALA A 1 192 ? -14.85380 1.14445 8.04949 1.000 11.81174 183 ALA A N 1
ATOM 2783 C CA . ALA A 1 192 ? -15.86730 0.86636 7.04031 1.000 12.49077 183 ALA A CA 1
ATOM 2784 C C . ALA A 1 192 ? -17.25378 1.27419 7.52819 1.000 13.10400 183 ALA A C 1
ATOM 2785 O O . ALA A 1 192 ? -18.05459 1.81381 6.75641 1.000 14.12253 183 ALA A O 1
ATOM 2792 N N . ASP A 1 193 ? -17.55566 1.03127 8.80622 1.000 12.85397 184 ASP A N 1
ATOM 2793 C CA . ASP A 1 193 ? -18.85279 1.42672 9.34390 1.000 14.28045 184 ASP A CA 1
ATOM 2794 C C . ASP A 1 193 ? -19.01705 2.94174 9.34050 1.000 14.93316 184 ASP A C 1
ATOM 2795 O O . ASP A 1 193 ? -20.12773 3.44732 9.14428 1.000 17.27027 184 ASP A O 1
ATOM 2804 N N . THR A 1 194 ? -17.93017 3.67783 9.56282 1.000 12.99610 185 THR A N 1
ATOM 2805 C CA . THR A 1 194 ? -17.98614 5.12141 9.73692 1.000 13.96199 185 THR A CA 1
ATOM 2806 C C . THR A 1 194 ? -17.89158 5.87648 8.41619 1.000 14.03833 185 THR A C 1
ATOM 2807 O O . THR A 1 194 ? -18.60821 6.86516 8.21935 1.000 16.76494 185 THR A O 1
ATOM 2818 N N . TYR A 1 195 ? -17.02463 5.42828 7.50649 1.000 13.35929 186 TYR A N 1
ATOM 2819 C CA . TYR A 1 195 ? -16.75335 6.13372 6.26182 1.000 13.65669 186 TYR A CA 1
ATOM 2820 C C . TYR A 1 195 ? -17.20745 5.37553 5.02681 1.000 14.34362 186 TYR A C 1
ATOM 2821 O O . TYR A 1 195 ? -17.13813 5.92790 3.92334 1.000 15.77799 186 TYR A O 1
ATOM 2839 N N . GLY A 1 196 ? -17.69392 4.15624 5.18615 1.000 13.52510 187 GLY A N 1
ATOM 2840 C CA . GLY A 1 196 ? -17.96989 3.29602 4.05370 1.000 14.15148 187 GLY A CA 1
ATOM 2841 C C . GLY A 1 196 ? -16.75690 2.47853 3.66531 1.000 12.75396 187 GLY A C 1
ATOM 2842 O O . GLY A 1 196 ? -15.60878 2.89713 3.80815 1.000 12.01439 187 GLY A O 1
ATOM 2846 N N . ALA A 1 197 ? -17.01773 1.27274 3.16055 1.000 13.74354 188 ALA A N 1
ATOM 2847 C CA . ALA A 1 197 ? -15.93157 0.34781 2.85883 1.000 13.86988 188 ALA A CA 1
ATOM 2848 C C . ALA A 1 197 ? -14.99704 0.91227 1.79926 1.000 12.20653 188 ALA A C 1
ATOM 2849 O O . ALA A 1 197 ? -13.78673 0.66999 1.83337 1.000 12.39864 188 ALA A O 1
ATOM 2856 N N . GLU A 1 198 ? -15.54305 1.64534 0.83325 1.000 11.82489 189 GLU A N 1
ATOM 2857 C CA . GLU A 1 198 ? -14.72735 2.12552 -0.27352 1.000 11.89859 189 GLU A CA 1
ATOM 2858 C C . GLU A 1 198 ? -13.73299 3.17746 0.19717 1.000 10.64055 189 GLU A C 1
ATOM 2859 O O . GLU A 1 198 ? -12.53942 3.09384 -0.10491 1.000 10.84320 189 GLU A O 1
ATOM 2871 N N . ALA A 1 199 ? -14.20563 4.17753 0.93892 1.000 10.80635 190 ALA A N 1
ATOM 2872 C CA . ALA A 1 199 ? -13.29883 5.18783 1.47096 1.000 10.83003 190 ALA A CA 1
ATOM 2873 C C . ALA A 1 199 ? -12.34899 4.58913 2.49784 1.000 9.85098 190 ALA A C 1
ATOM 2874 O O . ALA A 1 199 ? -11.18281 4.98963 2.57497 1.000 10.38261 190 ALA A O 1
ATOM 2881 N N . ALA A 1 200 ? -12.81859 3.61874 3.27988 1.000 9.79044 191 ALA A N 1
ATOM 2882 C CA . ALA A 1 200 ? -11.95057 2.98372 4.26307 1.000 10.44052 191 ALA A CA 1
ATOM 2883 C C . ALA A 1 200 ? -10.75119 2.32822 3.59462 1.000 10.28786 191 ALA A C 1
ATOM 2884 O O . ALA A 1 200 ? -9.62517 2.42552 4.09873 1.000 9.95888 191 ALA A O 1
ATOM 2891 N N . ALA A 1 201 ? -10.96771 1.65487 2.46012 1.000 10.16154 192 ALA A N 1
ATOM 2892 C CA . ALA A 1 201 ? -9.84889 1.02119 1.77061 1.000 9.85360 192 ALA A CA 1
ATOM 2893 C C . ALA A 1 201 ? -8.83421 2.05743 1.31044 1.000 9.36934 192 ALA A C 1
ATOM 2894 O O . ALA A 1 201 ? -7.62183 1.82934 1.38416 1.000 10.19838 192 ALA A O 1
ATOM 2901 N N . ALA A 1 202 ? -9.30831 3.20186 0.82076 1.000 8.98245 193 ALA A N 1
ATOM 2902 C CA . ALA A 1 202 ? -8.38584 4.25919 0.40850 1.000 8.89297 193 ALA A CA 1
ATOM 2903 C C . ALA A 1 202 ? -7.58352 4.77615 1.59182 1.000 8.61136 193 ALA A C 1
ATOM 2904 O O . ALA A 1 202 ? -6.37596 5.01412 1.47695 1.000 9.19299 193 ALA A O 1
ATOM 2911 N N . HIS A 1 203 ? -8.24834 4.97765 2.72997 1.000 8.96402 194 HIS A N 1
ATOM 2912 C CA . HIS A 1 203 ? -7.55824 5.44449 3.92316 1.000 8.73505 194 HIS A CA 1
ATOM 2913 C C . HIS A 1 203 ? -6.47055 4.46408 4.34524 1.000 8.31132 194 HIS A C 1
ATOM 2914 O O . HIS A 1 203 ? -5.34209 4.86134 4.65856 1.000 8.89822 194 HIS A O 1
ATOM 2928 N N . LEU A 1 204 ? -6.79595 3.17035 4.36040 1.000 8.75610 195 LEU A N 1
ATOM 2929 C CA . LEU A 1 204 ? -5.83320 2.16490 4.80645 1.000 9.07720 195 LEU A CA 1
ATOM 2930 C C . LEU A 1 204 ? -4.63833 2.08918 3.86567 1.000 8.51397 195 LEU A C 1
ATOM 2931 O O . LEU A 1 204 ? -3.50897 1.87302 4.31192 1.00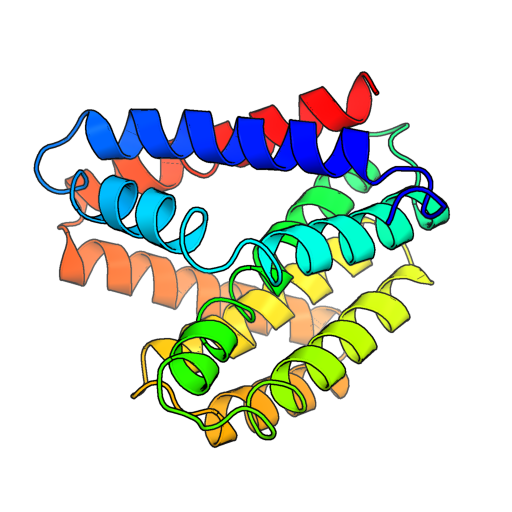0 9.02982 195 LEU A O 1
ATOM 2947 N N . ALA A 1 205 ? -4.86015 2.26947 2.56138 1.000 8.46396 196 ALA A N 1
ATOM 2948 C CA . ALA A 1 205 ? -3.74233 2.28848 1.62675 1.000 8.23499 196 ALA A CA 1
ATOM 2949 C C . ALA A 1 205 ? -2.85148 3.49762 1.86352 1.000 7.72967 196 ALA A C 1
ATOM 2950 O O . ALA A 1 205 ? -1.62438 3.39058 1.77713 1.000 8.29552 196 ALA A O 1
ATOM 2957 N N . ALA A 1 206 ? -3.45120 4.65885 2.12898 1.000 8.21130 197 ALA A N 1
ATOM 2958 C CA . ALA A 1 206 ? -2.65865 5.84760 2.43950 1.000 8.18499 197 ALA A CA 1
ATOM 2959 C C . ALA A 1 206 ? -1.88300 5.66227 3.72495 1.000 8.17445 197 ALA A C 1
ATOM 2960 O O . ALA A 1 206 ? -0.73124 6.10225 3.83168 1.000 8.35869 197 ALA A O 1
ATOM 2967 N N A TYR A 1 207 ? -2.48924 5.02568 4.73238 0.668 7.96127 198 TYR A N 1
ATOM 2968 N N B TYR A 1 207 ? -2.47665 4.99240 4.70450 0.332 7.78757 198 TYR A N 1
ATOM 2969 C CA A TYR A 1 207 ? -1.78569 4.71732 5.97641 0.668 8.11129 198 TYR A CA 1
ATOM 2970 C CA B TYR A 1 207 ? -1.79375 4.72358 5.96000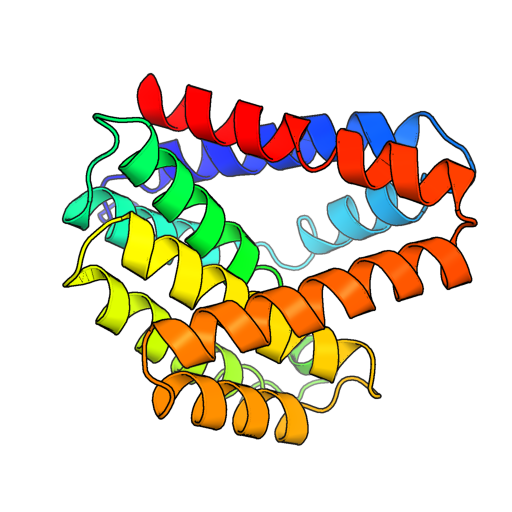 0.332 7.78757 198 TYR A CA 1
ATOM 2971 C C A TYR A 1 207 ? -0.54913 3.87096 5.69031 0.668 8.34027 198 TYR A C 1
ATOM 2972 C C B TYR A 1 207 ? -0.57408 3.83537 5.73878 0.332 8.48502 198 TYR A C 1
ATOM 2973 O O A TYR A 1 207 ? 0.55382 4.18265 6.15371 0.668 8.64030 198 TYR A O 1
ATOM 2974 O O B TYR A 1 207 ? 0.49214 4.07683 6.31509 0.332 9.13772 198 TYR A O 1
ATOM 3008 N N . ALA A 1 208 ? -0.70807 2.80838 4.89963 1.000 8.17972 199 ALA A N 1
ATOM 3009 C CA . ALA A 1 208 ? 0.43510 1.96280 4.57592 1.000 8.93507 199 ALA A CA 1
ATOM 3010 C C . ALA A 1 208 ? 1.50996 2.75308 3.83856 1.000 8.38764 199 ALA A C 1
ATOM 3011 O O . ALA A 1 208 ? 2.70520 2.53302 4.04926 1.000 8.44291 199 ALA A O 1
ATOM 3019 N N . ALA A 1 209 ? 1.10907 3.66603 2.95117 1.000 7.84547 200 ALA A N 1
ATOM 3020 C CA . ALA A 1 209 ? 2.08990 4.49595 2.25774 1.000 8.05865 200 ALA A CA 1
ATOM 3021 C C . ALA A 1 209 ? 2.79621 5.43509 3.22210 1.000 7.92443 200 ALA A C 1
ATOM 3022 O O . ALA A 1 209 ? 3.97771 5.73775 3.03643 1.000 8.07181 200 ALA A O 1
ATOM 3029 N N . GLY A 1 210 ? 2.08036 5.93528 4.22663 1.000 8.00864 201 GLY A N 1
ATOM 3030 C CA . GLY A 1 210 ? 2.70589 6.77283 5.23215 1.000 7.60597 201 GLY A CA 1
ATOM 3031 C C . GLY A 1 210 ? 3.70565 6.01250 6.08685 1.000 7.52438 201 GLY A C 1
ATOM 3032 O O . GLY A 1 210 ? 4.76760 6.53924 6.41828 1.000 8.03233 201 GLY A O 1
ATOM 3036 N N . VAL A 1 211 ? 3.36308 4.77882 6.45254 1.000 7.75862 202 VAL A N 1
ATOM 3037 C CA . VAL A 1 211 ? 4.32545 3.93947 7.16645 1.000 8.37974 202 VAL A CA 1
ATOM 3038 C C . VAL A 1 211 ? 5.56789 3.76335 6.32224 1.000 7.82705 202 VAL A C 1
ATOM 3039 O O . VAL A 1 211 ? 6.69528 3.91359 6.81164 1.000 8.33500 202 VAL A O 1
ATOM 3052 N N . ALA A 1 212 ? 5.38426 3.43776 5.03672 1.000 7.82441 203 ALA A N 1
ATOM 3053 C CA . ALA A 1 212 ? 6.52895 3.22897 4.16466 1.000 7.95074 203 ALA A CA 1
ATOM 3054 C C . ALA A 1 212 ? 7.34995 4.50485 4.01839 1.000 8.10866 203 ALA A C 1
ATOM 3055 O O . ALA A 1 212 ? 8.58278 4.45573 3.95239 1.000 8.29289 203 ALA A O 1
ATOM 3062 N N . ALA A 1 213 ? 6.68943 5.65924 3.96499 1.000 7.90863 204 ALA A N 1
ATOM 3063 C CA . ALA A 1 213 ? 7.41160 6.92255 3.86007 1.000 8.01128 204 ALA A CA 1
ATOM 3064 C C . ALA A 1 213 ? 8.29629 7.12739 5.07870 1.000 7.98233 204 ALA A C 1
ATOM 3065 O O . ALA A 1 213 ? 9.46713 7.50677 4.95549 1.000 8.64556 204 ALA A O 1
ATOM 3072 N N . ALA A 1 214 ? 7.73675 6.88631 6.26834 1.000 7.76125 205 ALA A N 1
ATOM 3073 C CA . ALA A 1 214 ? 8.47803 7.05952 7.51214 1.000 8.06392 205 ALA A CA 1
ATOM 3074 C C . ALA A 1 214 ? 9.63176 6.07987 7.60893 1.000 8.54818 205 ALA A C 1
ATOM 3075 O O . ALA A 1 214 ? 10.72738 6.44839 8.05104 1.000 8.95086 205 ALA A O 1
ATOM 3082 N N . VAL A 1 215 ? 9.40513 4.83076 7.20854 1.000 8.07445 206 VAL A N 1
ATOM 3083 C CA . VAL A 1 215 ? 10.46672 3.82515 7.22468 1.000 8.86927 206 VAL A CA 1
ATOM 3084 C C . VAL A 1 215 ? 11.64705 4.28718 6.38472 1.000 8.56398 206 VAL A C 1
ATOM 3085 O O . VAL A 1 215 ? 12.80735 4.20804 6.81202 1.000 9.37722 206 VAL A O 1
ATOM 3098 N N . ALA A 1 216 ? 11.36617 4.78395 5.17855 1.000 8.63241 207 ALA A N 1
ATOM 3099 C CA . ALA A 1 216 ? 12.44443 5.19019 4.28338 1.000 8.92981 207 ALA A CA 1
ATOM 3100 C C . ALA A 1 216 ? 13.19053 6.41091 4.81755 1.000 8.90349 207 ALA A C 1
ATOM 3101 O O . ALA A 1 216 ? 14.41044 6.51174 4.65020 1.000 10.11415 207 ALA A O 1
ATOM 3108 N N . ILE A 1 217 ? 12.48240 7.35615 5.44212 1.000 8.72715 208 ILE A N 1
ATOM 3109 C CA . ILE A 1 217 ? 13.15944 8.49965 6.05199 1.000 8.84823 208 ILE A CA 1
ATOM 3110 C C . ILE A 1 217 ? 14.10946 8.02876 7.14444 1.000 9.16404 208 ILE A C 1
ATOM 3111 O O . ILE A 1 217 ? 15.25366 8.490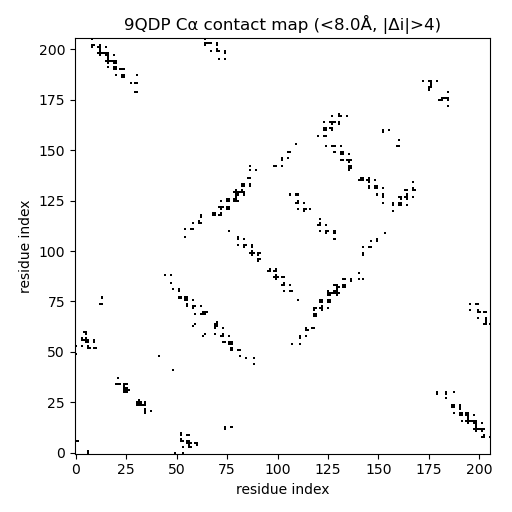02 7.23166 1.000 9.70095 208 ILE A O 1
ATOM 3127 N N . LEU A 1 218 ? 13.66284 7.10862 7.99659 1.000 8.19288 209 LEU A N 1
ATOM 3128 C CA . LEU A 1 218 ? 14.55422 6.60202 9.03633 1.000 8.51134 209 LEU A CA 1
ATOM 3129 C C . LEU A 1 218 ? 15.75694 5.89867 8.43252 1.000 9.13246 209 LEU A C 1
ATOM 3130 O O . LEU A 1 218 ? 16.88355 6.07155 8.91135 1.000 9.44302 209 LEU A O 1
ATOM 3146 N N . GLN A 1 219 ? 15.54511 5.09047 7.39117 1.000 9.35091 210 GLN A N 1
ATOM 3147 C CA . GLN A 1 219 ? 16.66164 4.36367 6.79606 1.000 10.32998 210 GLN A CA 1
ATOM 3148 C C . GLN A 1 219 ? 17.71945 5.31021 6.25051 1.000 10.87478 210 GLN A C 1
ATOM 3149 O O . GLN A 1 219 ? 18.91623 5.00125 6.30167 1.000 11.14849 210 GLN A O 1
ATOM 3163 N N . ALA A 1 220 ? 17.30640 6.46659 5.73365 1.000 10.86162 211 ALA A N 1
ATOM 3164 C CA . ALA A 1 220 ? 18.24000 7.43833 5.17622 1.000 11.48802 211 ALA A CA 1
ATOM 3165 C C . ALA A 1 220 ? 18.85223 8.35084 6.22456 1.000 11.82227 211 ALA A C 1
ATOM 3166 O O . ALA A 1 220 ? 19.73890 9.14450 5.89334 1.000 14.07252 211 ALA A O 1
ATOM 3173 N N . SER A 1 221 ? 18.42181 8.25613 7.47262 1.000 10.88795 212 SER A N 1
ATOM 3174 C CA . SER A 1 221 ? 18.83367 9.22085 8.48332 1.000 11.99861 212 SER A CA 1
ATOM 3175 C C . SER A 1 221 ? 20.21125 8.95166 9.04827 1.000 15.34636 212 SER A C 1
ATOM 3176 O O . SER A 1 221 ? 20.74873 9.82423 9.73234 1.000 16.76758 212 SER A O 1
#

Sequence (206 aa):
LYFQSSGGEAARRAGEAFGEVLDAGDRANPALQQPIADENRRFVRRDHADDLVERIYALAAEAIARLGTADPAAAAAVVAVMLGLLNNVARRLAAHLRDQQGRDAEAEEELLALAEEILRAALAGTPEEVTTTARAVGQAAWLAFVAGRSVELALENLRKVKEANLEERRAFAEEGEAASVRWLADTYGAEAAAAHLAAYYAAGVAAAVAILQAS

Foldseek 3Di:
DVVLPQLVLLVVLLVLLLVLLLVLQCVDVLRNVVNVVVVVCCVVCVVLLSVLSSLLSLLCVLANLQDLLSLLLSLLSSLLLVLLVVLLVVCVVVVNNVLSVVSSVLLSVQLNVQSVDHSVLSNLLSLQSSLLSNVCCVVVSDSVSSVVSSVVSSPDDSVRSNVNSVVSVVVVLVVLCVRRNNVSSVSSVVSSVVSSVSSSVSSNVD

B-factor: mean 18.56, std 9.59, range [7.01, 68.82]

Radius of gyration: 15.83 Å; Cα contacts (8 Å, |Δi|>4): 297; chains: 1; bounding box: 39×37×38 Å

Nearest PDB structures (foldseek):
  4x0j-assembly1_A  TM=1.449E-01  e=4.143E-01  Trypanosoma brucei brucei
  5voy-assembly1_V  TM=2.330E-01  e=3.611E+00  Saccharomyces cerevisiae S288C
  8qsr-assembly1_A  TM=2.325E-01  e=5.420E+00  Escherichia coli

Secondary structure (DSSP, 8-state):
-TTSTTHHHHHHHHHHHHHHHHHHHHTSTTTHHHHHHHHHHHHH-HHHHHHHHHHHHHHHHHH-SSSHHHHHHHHHHHHHHHHHHHHHHHHHHTT-HHHHHHHHHHHHHHHHHHTTS-HHHHHHHHHHHHHHHHHHHHTTS-HHHHHHHHHHHHTS-HHHHHHHHHHHHHHHHHHHHHHH-HHHHHHHHHHHHHHHHHHHHHHHH-

Solvent-accessible surface area: 9758 Å² total; per-residue (Å²): 68,188,212,56,98,17,5,94,14,0,69,117,0,16,81,15,18,32,123,49,14,21,62,23,0,79,86,44,104,44,0,62,79,25,1,59,87,48,144,105,13,83,171,78,16,55,86,1,13,79,58,10,16,19,1,0,1,46,0,26,83,129,27,27,20,101,59,90,30,0,0,36,0,0,3,14,0,10,21,3,1,50,42,0,0,57,0,0,5,38,0,63,101,116,58,89,84,85,56,0,78,88,0,1,46,26,0,10,82,6,1,97,73,15,1,86,32,67,27,110,66,1,33,2,4,0,71,0,0,3,21,0,0,38,40,0,58,59,55,66,117,30,2,113,55,0,11,79,16,0,121,111,4,104,140,18,89,72,134,92,39,96,50,55,0,88,126,0,58,63,20,20,70,155,98,19,30,112,70,55,29,64,146,9,2,62,46,17,62,66,13,87,61,48,0,40,60,25,0,23,53,63,0,79,90,80

=== Feature glossary ===
Annotated list of the representations used here:

Nearest PDB structures. The Foldseek neighbor list gives the closest experimentally determined structures in the PDB, ranked by structural alignment. TM-score near 1 means near-identical fold; near 0.3 means only rough topology match. This is how one finds what a novel AlphaFold prediction most resembles in the solved-structure universe.

Foldseek 3Di. Foldseek's 3Di representation compresses backbone geometry into a per-residue letter drawn from a learned twenty-state alphabet. It captures the tertiary interaction pattern around each residue — which residues are packed against it in space, regardless of where they are in sequence.

Radius of gyration, Cα contacts, bounding box. Radius of gyration (Rg) is the root-mean-square distance of Cα atoms from their centroid — a single number for overall size and compactness. A globular domain of N residues has Rg ≈ 2.2·N^0.38 Å; an extended or disordered chain has a much larger Rg. The Cα contact count is the number of residue pairs whose Cα atoms are within 8 Å and are more than four positions apart in sequence — a standard proxy for tertiary packing density. The bounding box is the smallest axis-aligned box enclosing all Cα atoms.

InterPro / GO / CATH / organism. The annotation block draws on four external resources. InterPro: which protein families and domains the sequence belongs to. GO: standardized terms for what the protein does, what process it participates in, and where in the cell it acts. CATH: which structural fold it has in the CATH hierarchy. Organism: the species of origin.

mmCIF coordinates. The mmCIF block holds the 3D Cartesian coordinates of each backbone atom (N, Cα, C, O) in ångströms. mmCIF is the PDB's canonical archive format — a tagged-loop text representation of the atomic model.

pLDDT. pLDDT is the predicted lDDT-Cα score: AlphaFold's confidence that the local environment of each residue (all inter-atomic distances within 15 Å) is correctly placed. It is a per-residue number between 0 and 100, with higher meaning more reliable.

Backbone torsions (φ/ψ). φ (phi) and ψ (psi) are the two rotatable backbone dihedrals per residue: φ is the C(i-1)–N–Cα–C torsion, ψ is the N–Cα–C–N(i+1) torsion, both in degrees on (−180°, 180°]. α-helical residues cluster near (−60°, −45°); β-strand residues near (−120°, +130°). A Ramachandran plot is simply a scatter of (φ, ψ) for every residue.

B-factor. For experimental (PDB) structures, the B-factor (temperature factor) quantifies the positional spread of each atom in the crystal — a combination of thermal vibration and static disorder — in units of Å². High B-factors mark flexible loops or poorly resolved regions; low B-factors mark the rigid, well-ordered core.

Secondary structure (3-state, P-SEA). SS3 is a coarse helix/strand/coil call (letters a/b/c) made by the P-SEA algorithm from inter-Cα distances and dihedrals. It is less detailed than DSSP but needs only Cα positions.

Predicted aligned error. Predicted aligned error is AlphaFold's pairwise confidence. Unlike pLDDT (per-residue), PAE is per-residue-pair and captures whether two parts of the structure are correctly placed relative to each other. Units are ångströms of expected positional error.

Solvent-accessible surface area. Solvent-accessible surface area (SASA) is the area in Å² traced out by the centre of a 1.4 Å probe sphere (a water molecule) rolled over the protein's van der Waals surface (Shrake–Rupley / Lee–Richards construction). Buried residues have near-zero SASA; fully exposed residues can exceed 200 Å². The total SASA scales roughly with the number of surface residues.

Secondary structure (8-state, DSSP). The SS8 string is DSSP's per-residue secondary-structure call. α-helix (H) means an i→i+4 H-bond ladder; β-strand (E) means the residue par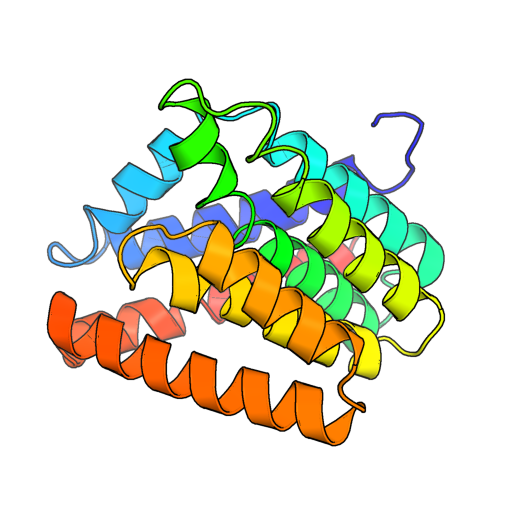ticipates in a β-sheet; 3₁₀ (G) and π (I) are tighter and wider helices; T/S are turns/bends; '-' is loop.

Rendered structure images. Structure images are PyMOL renders from six orthogonal camera directions. Cartoon representation draws helices as coils and strands as arrows; sticks shows the backbone as bonds; surface shows the solvent-excluded envelope. Rainbow coloring maps sequence position to hue (blue→red, N→C); chain coloring assigns a distinct color per polypeptide.

Sequence. The amino-acid sequence is the protein's primary structure: the linear order of residues from the N-terminus to the C-terminus, written in one-letter code. Everything else here — the 3D coordinates, the secondary structure, the domain annotations — is ultimately a consequence of this string.

Contact-map, Ramachandran, and PAE plots. Three diagnostic plots accompany the record. The Cα contact map visualizes the tertiary structure as a 2D adjacency matrix (8 Å cutoff, sequence-local contacts suppressed). The Ramachandran plot shows the distribution of backbone (φ, ψ) torsions, with points in the α and β basins reflecting secondary structure content. The PAE plot shows AlphaFold's inter-residue confidence as a color matrix.